Protein AF-A0A7K4CYF6-F1 (afdb_monomer)

Nearest PDB structures (foldseek):
  2p9i-assembly1_D  TM=1.970E-01  e=1.696E-02  Bos taurus
  4n72-assembly1_C  TM=2.570E-01  e=2.084E-01  Escherichia coli O157:H7
  3mae-assembly1_A  TM=1.607E-01  e=3.994E-02  Listeria monocytogenes serotype 4b str. F2365
  7b9k-assembly1_A  TM=1.763E-01  e=7.829E-02  Escherichia coli K-12
  7f28-assembly1_A  TM=3.477E-01  e=2.005E+00  Acinetobacter baumannii NCGM 237

Sequence (284 aa):
MAEDIDGTLLAGKALLARVDAYLRDNESLLRAVKVSLVEGRLARVLAMRCRAIEQTADFLADKVKVGVLAHQHDVVLVIGNVILLGGDVSHLKRHDARGREIDITALRQTIEVKNGIDISPRDVPRLVDEHFGELVASASSKHAWWLCYFARRPAPKGKIGEVCMYYLVIIEIPVARVVACGGEACRVAVGDEAMRLADEIEKKVVAEDEVDEGFLVPVKNVWIVDKLRAELAASKNELEAKDKALEAKDKALEAKDKALAAKDKALAASKKEIERLKQQLSKQ

Secondary structure (DSSP, 8-state):
----TT-PPP-HHHHHHHHHHHHHHTHHHHHT-EEEEEE-SS-EEEEEESHHHHHHHHHHHHHS-HHHHTT-HHHHHHHHHHHHHTT-TT---EE-TTS-EE--GGGGG---EEEEES--GGGHHHHHHHHHHHHHHTTTT-SEEEEEEEEEPPPPTT-TTTS--EEEEEEEEEHHHHHHTTGGGGHHHHHHHHHHHHHHHHHHHHHHHHHHHHS---THHHHHHHHHHHHHHHHHHHHHHHHHHHHHHHHHHHHHHHHHHHHHHHHHHHHHHHHHHHHHHTT-

Foldseek 3Di:
DDPPPPLAADDDPRVLVVLLVLCVVPLVQLVVWAWDWDDDLFKIKIKIDTPSQLVSVVVCVSRHPQVCVQVPQVSVLSVCCCNQVVPDPPDQFDAHPVRHTDGPVLSVQEPDEGEHEQDALVCQLVVLLVCLVVLLVCLVRGQKYKYWYKHADDDDPPDPPPGTGIIIMIMIGGSVSCVVVVRPVCSNVSSVVSSVRRVVVVVVSVVVRCVVVVPPPPPCVVVVVVVVVVVVVVVVVVVVVVVVVVVVVVVVVVVVVVVVVVVVVVVVVVVVVVVVVVVVVVVD

Structure (mmCIF, N/CA/C/O backbone):
data_AF-A0A7K4CYF6-F1
#
_entry.id   AF-A0A7K4CYF6-F1
#
loop_
_atom_site.group_PDB
_atom_site.id
_atom_site.type_symbol
_atom_site.label_atom_id
_atom_site.label_alt_id
_atom_site.label_comp_id
_atom_site.label_asym_id
_atom_site.label_entity_id
_atom_site.label_seq_id
_atom_site.pdbx_PDB_ins_code
_atom_site.Cartn_x
_atom_site.Cartn_y
_atom_site.Cartn_z
_atom_site.occupancy
_atom_site.B_iso_or_equiv
_atom_site.auth_seq_id
_atom_site.auth_comp_id
_atom_site.auth_asym_id
_atom_site.auth_atom_id
_atom_site.pdbx_PDB_model_num
ATOM 1 N N . MET A 1 1 ? 2.936 -27.637 4.856 1.00 37.91 1 MET A N 1
ATOM 2 C CA . MET A 1 1 ? 3.998 -26.789 5.436 1.00 37.91 1 MET A CA 1
ATOM 3 C C . MET A 1 1 ? 5.294 -27.574 5.384 1.00 37.91 1 MET A C 1
ATOM 5 O O . MET A 1 1 ? 5.428 -28.537 6.122 1.00 37.91 1 MET A O 1
ATOM 9 N N . ALA A 1 2 ? 6.185 -27.246 4.450 1.00 35.72 2 ALA A N 1
ATOM 10 C CA . ALA A 1 2 ? 7.539 -27.791 4.441 1.00 35.72 2 ALA A CA 1
ATOM 11 C C . ALA A 1 2 ? 8.377 -26.953 5.413 1.00 35.72 2 ALA A C 1
ATOM 13 O O . ALA A 1 2 ? 8.591 -25.768 5.141 1.00 35.72 2 ALA A O 1
ATOM 14 N N . GLU A 1 3 ? 8.759 -27.532 6.552 1.00 37.34 3 GLU A N 1
ATOM 15 C CA . GLU A 1 3 ? 9.713 -26.924 7.480 1.00 37.34 3 GLU A CA 1
ATOM 16 C C . GLU A 1 3 ? 11.072 -26.824 6.773 1.00 37.34 3 GLU A C 1
ATOM 18 O O . GLU A 1 3 ? 11.674 -27.834 6.414 1.00 37.34 3 GLU A O 1
ATOM 23 N N . ASP A 1 4 ? 11.529 -25.596 6.520 1.00 46.31 4 ASP A N 1
ATOM 24 C CA . ASP A 1 4 ? 12.924 -25.329 6.165 1.00 46.31 4 ASP A CA 1
ATOM 25 C C . ASP A 1 4 ? 13.752 -25.524 7.438 1.00 46.31 4 ASP A C 1
ATOM 27 O O . ASP A 1 4 ? 13.819 -24.637 8.289 1.00 46.31 4 ASP A O 1
ATOM 31 N N . ILE A 1 5 ? 14.328 -26.716 7.586 1.00 51.75 5 ILE A N 1
ATOM 32 C CA . ILE A 1 5 ? 15.033 -27.159 8.798 1.00 51.75 5 ILE A CA 1
ATOM 33 C C . ILE A 1 5 ? 16.358 -26.402 9.022 1.00 51.75 5 ILE A C 1
ATOM 35 O O . ILE A 1 5 ? 16.892 -26.433 10.124 1.00 51.75 5 ILE A O 1
ATOM 39 N N . ASP A 1 6 ? 16.874 -25.659 8.038 1.00 59.66 6 ASP A N 1
ATOM 40 C CA . ASP A 1 6 ? 18.308 -25.325 8.025 1.00 59.66 6 ASP A CA 1
ATOM 41 C C . ASP A 1 6 ? 18.678 -23.842 8.185 1.00 59.66 6 ASP A C 1
ATOM 43 O O . ASP A 1 6 ? 19.826 -23.469 7.951 1.00 59.66 6 ASP A O 1
ATOM 47 N N . GLY A 1 7 ? 17.734 -22.958 8.542 1.00 67.62 7 GLY A N 1
ATOM 48 C CA . GLY A 1 7 ? 18.033 -21.537 8.824 1.00 67.62 7 GLY A CA 1
ATOM 49 C C . GLY A 1 7 ? 18.787 -20.794 7.704 1.00 67.62 7 GLY A C 1
ATOM 50 O O . GLY A 1 7 ? 19.399 -19.751 7.937 1.00 67.62 7 GLY A O 1
ATOM 51 N N . THR A 1 8 ? 18.791 -21.350 6.491 1.00 74.25 8 THR A N 1
ATOM 52 C CA . THR A 1 8 ? 19.638 -20.895 5.394 1.00 74.25 8 THR A CA 1
ATOM 53 C C . THR A 1 8 ? 18.942 -19.757 4.663 1.00 74.25 8 THR A C 1
ATOM 55 O O . THR A 1 8 ? 17.788 -19.874 4.254 1.00 74.25 8 THR A O 1
ATOM 58 N N . LEU A 1 9 ? 19.656 -18.643 4.491 1.00 76.44 9 LEU A N 1
ATOM 59 C CA . LEU A 1 9 ? 19.169 -17.496 3.729 1.00 76.44 9 LEU A CA 1
ATOM 60 C C . LEU A 1 9 ? 18.994 -17.881 2.258 1.00 76.44 9 LEU A C 1
ATOM 62 O O . LEU A 1 9 ? 19.922 -18.390 1.626 1.00 76.44 9 LEU A O 1
ATOM 66 N N . LEU A 1 10 ? 17.813 -17.606 1.707 1.00 76.44 10 LEU A N 1
ATOM 67 C CA . LEU A 1 10 ? 17.498 -17.893 0.311 1.00 76.44 10 LEU A CA 1
ATOM 68 C C . LEU A 1 10 ? 17.909 -16.718 -0.586 1.00 76.44 10 LEU A C 1
ATOM 70 O O . LEU A 1 10 ? 17.752 -15.552 -0.225 1.00 76.44 10 LEU A O 1
ATOM 74 N N . ALA A 1 11 ? 18.404 -17.021 -1.788 1.00 76.00 11 ALA A N 1
ATOM 75 C CA . ALA A 1 11 ? 18.738 -16.025 -2.804 1.00 76.00 11 ALA A CA 1
ATOM 76 C C . ALA A 1 11 ? 18.488 -16.556 -4.225 1.00 76.00 11 ALA A C 1
ATOM 78 O O . ALA A 1 11 ? 18.464 -17.770 -4.461 1.00 76.00 11 ALA A O 1
ATOM 79 N N . GLY A 1 12 ? 18.318 -15.641 -5.184 1.00 77.69 12 GLY A N 1
ATOM 80 C CA . GLY A 1 12 ? 18.214 -15.964 -6.608 1.00 77.69 12 GLY A CA 1
ATOM 81 C C . GLY A 1 12 ? 17.072 -16.937 -6.918 1.00 77.69 12 GLY A C 1
ATOM 82 O O . GLY A 1 12 ? 15.970 -16.816 -6.387 1.00 77.69 12 GLY A O 1
ATOM 83 N N . LYS A 1 13 ? 17.332 -17.942 -7.765 1.00 74.38 13 LYS A N 1
ATOM 84 C CA . LYS A 1 13 ? 16.305 -18.897 -8.228 1.00 74.38 13 LYS A CA 1
ATOM 85 C C . LYS A 1 13 ? 15.626 -19.676 -7.097 1.00 74.38 13 LYS A C 1
ATOM 87 O O . LYS A 1 13 ? 14.439 -19.964 -7.206 1.00 74.38 13 LYS A O 1
ATOM 92 N N . ALA A 1 14 ? 16.354 -20.004 -6.028 1.00 78.44 14 ALA A N 1
ATOM 93 C CA . ALA A 1 14 ? 15.794 -20.734 -4.891 1.00 78.44 14 ALA A CA 1
ATOM 94 C C . ALA A 1 14 ? 14.768 -19.882 -4.129 1.00 78.44 14 ALA A C 1
ATOM 96 O O . ALA A 1 14 ? 13.687 -20.366 -3.802 1.00 78.44 14 ALA A O 1
ATOM 97 N N . LEU A 1 15 ? 15.074 -18.596 -3.923 1.00 79.62 15 LEU A N 1
ATOM 98 C CA . LEU A 1 15 ? 14.138 -17.643 -3.329 1.00 79.62 15 LEU A CA 1
ATOM 99 C C . LEU A 1 15 ? 12.894 -17.473 -4.206 1.00 79.62 15 LEU A C 1
ATOM 101 O O . LEU A 1 15 ? 11.782 -17.560 -3.699 1.00 79.62 15 LEU A O 1
ATOM 105 N N . LEU A 1 16 ? 13.070 -17.300 -5.519 1.00 77.69 16 LEU A N 1
ATOM 106 C CA . LEU A 1 16 ? 11.949 -17.141 -6.452 1.00 77.69 16 LEU A CA 1
ATOM 107 C C . LEU A 1 16 ? 11.029 -18.361 -6.473 1.00 77.69 16 LEU A C 1
ATOM 109 O O . LEU A 1 16 ? 9.815 -18.203 -6.388 1.00 77.69 16 LEU A O 1
ATOM 113 N N . ALA A 1 17 ? 11.594 -19.569 -6.530 1.00 78.19 17 ALA A N 1
ATOM 114 C CA . ALA A 1 17 ? 10.815 -20.802 -6.477 1.00 78.19 17 ALA A CA 1
ATOM 115 C C . ALA A 1 17 ? 10.045 -20.928 -5.156 1.00 78.19 17 ALA A C 1
ATOM 117 O O . ALA A 1 17 ? 8.896 -21.366 -5.147 1.00 78.19 17 ALA A O 1
ATOM 118 N N . ARG A 1 18 ? 10.655 -20.513 -4.039 1.00 82.75 18 ARG A N 1
ATOM 119 C CA . ARG A 1 18 ? 10.008 -20.555 -2.726 1.00 82.75 18 ARG A CA 1
ATOM 120 C C . ARG A 1 18 ? 8.887 -19.528 -2.603 1.00 82.75 18 ARG A C 1
ATOM 122 O O . ARG A 1 18 ? 7.839 -19.871 -2.068 1.00 82.75 18 ARG A O 1
ATOM 129 N N . VAL A 1 19 ? 9.088 -18.314 -3.116 1.00 81.44 19 VAL A N 1
ATOM 130 C CA . VAL A 1 19 ? 8.056 -17.269 -3.171 1.00 81.44 19 VAL A CA 1
ATOM 131 C C . VAL A 1 19 ? 6.899 -17.711 -4.066 1.00 81.44 19 VAL A C 1
ATOM 133 O O . VAL A 1 19 ? 5.756 -17.622 -3.639 1.00 81.44 19 VAL A O 1
ATOM 136 N N . ASP A 1 20 ? 7.166 -18.247 -5.261 1.00 80.31 20 ASP A N 1
ATOM 137 C CA . ASP A 1 20 ? 6.117 -18.761 -6.155 1.00 80.31 20 ASP A CA 1
ATOM 138 C C . ASP A 1 20 ? 5.323 -19.900 -5.499 1.00 80.31 20 ASP A C 1
ATOM 140 O O . ASP A 1 20 ? 4.095 -19.846 -5.453 1.00 80.31 20 ASP A O 1
ATOM 144 N N . ALA A 1 21 ? 6.010 -20.883 -4.907 1.00 83.56 21 ALA A N 1
ATOM 145 C CA . ALA A 1 21 ? 5.361 -21.968 -4.173 1.00 83.56 21 ALA A CA 1
ATOM 146 C C . ALA A 1 21 ? 4.514 -21.438 -3.007 1.00 83.56 21 ALA A C 1
ATOM 148 O O . ALA A 1 21 ? 3.358 -21.823 -2.860 1.00 83.56 21 ALA A O 1
ATOM 149 N N . TYR A 1 22 ? 5.058 -20.505 -2.222 1.00 84.06 22 TYR A N 1
ATOM 150 C CA . TYR A 1 22 ? 4.341 -19.879 -1.117 1.00 84.06 22 TYR A CA 1
ATOM 151 C C . TYR A 1 22 ? 3.074 -19.156 -1.595 1.00 84.06 22 TYR A C 1
ATOM 153 O O . TYR A 1 22 ? 2.008 -19.328 -1.007 1.00 84.06 22 TYR A O 1
ATOM 161 N N . LEU A 1 23 ? 3.160 -18.382 -2.677 1.00 82.25 23 LEU A N 1
ATOM 162 C CA . LEU A 1 23 ? 2.014 -17.669 -3.237 1.00 82.25 23 LEU A CA 1
ATOM 163 C C . LEU A 1 23 ? 0.947 -18.647 -3.758 1.00 82.25 23 LEU A C 1
ATOM 165 O O . LEU A 1 23 ? -0.236 -18.451 -3.486 1.00 82.25 23 LEU A O 1
ATOM 169 N N . ARG A 1 24 ? 1.348 -19.733 -4.435 1.00 81.88 24 ARG A N 1
ATOM 170 C CA . ARG A 1 24 ? 0.434 -20.792 -4.905 1.00 81.88 24 ARG A CA 1
ATOM 171 C C . ARG A 1 24 ? -0.262 -21.520 -3.758 1.00 81.88 24 ARG A C 1
ATOM 173 O O . ARG A 1 24 ? -1.473 -21.711 -3.812 1.00 81.88 24 ARG A O 1
ATOM 180 N N . ASP A 1 25 ? 0.474 -21.859 -2.703 1.00 85.25 25 ASP A N 1
ATOM 181 C CA . ASP A 1 25 ? -0.074 -22.510 -1.505 1.00 85.25 25 ASP A CA 1
ATOM 182 C C . ASP A 1 25 ? -1.078 -21.608 -0.759 1.00 85.25 25 ASP A C 1
ATOM 184 O O . ASP A 1 25 ? -1.896 -22.091 0.024 1.00 85.25 25 ASP A O 1
ATOM 188 N N . ASN A 1 26 ? -1.043 -20.297 -1.018 1.00 83.62 26 ASN A N 1
ATOM 189 C CA . ASN A 1 26 ? -1.888 -19.284 -0.391 1.00 83.62 26 ASN A CA 1
ATOM 190 C C . ASN A 1 26 ? -2.860 -18.612 -1.381 1.00 83.62 26 ASN A C 1
ATOM 192 O O . ASN A 1 26 ? -3.257 -17.462 -1.182 1.00 83.62 26 ASN A O 1
ATOM 196 N N . GLU A 1 27 ? -3.298 -19.324 -2.426 1.00 81.81 27 GLU A N 1
ATOM 197 C CA . GLU A 1 27 ? -4.184 -18.786 -3.473 1.00 81.81 27 GLU A CA 1
ATOM 198 C C . GLU A 1 27 ? -5.455 -18.111 -2.916 1.00 81.81 27 GLU A C 1
ATOM 200 O O . GLU A 1 27 ? -5.887 -17.063 -3.402 1.00 81.81 27 GLU A O 1
ATOM 205 N N . SER A 1 28 ? -6.041 -18.665 -1.851 1.00 80.94 28 SER A N 1
ATOM 206 C CA . SER A 1 28 ? -7.220 -18.090 -1.192 1.00 80.94 28 SER A CA 1
ATOM 207 C C . SER A 1 28 ? -6.954 -16.697 -0.607 1.00 80.94 28 SER A C 1
ATOM 209 O O . SER A 1 28 ? -7.817 -15.822 -0.702 1.00 80.94 28 SER A O 1
ATOM 211 N N . LEU A 1 29 ? -5.753 -16.458 -0.069 1.00 78.62 29 LEU A N 1
ATOM 212 C CA . LEU A 1 29 ? -5.336 -15.147 0.426 1.00 78.62 29 LEU A CA 1
ATOM 213 C C . LEU A 1 29 ? -5.084 -14.174 -0.733 1.00 78.62 29 LEU A C 1
ATOM 215 O O . LEU A 1 29 ? -5.412 -12.994 -0.620 1.00 78.62 29 LEU A O 1
ATOM 219 N N . LEU A 1 30 ? -4.572 -14.661 -1.868 1.00 79.62 30 LEU A N 1
ATOM 220 C CA . LEU A 1 30 ? -4.358 -13.843 -3.069 1.00 79.62 30 LEU A CA 1
ATOM 221 C C . LEU A 1 30 ? -5.670 -13.364 -3.701 1.00 79.62 30 LEU A C 1
ATOM 223 O O . LEU A 1 30 ? -5.755 -12.246 -4.215 1.00 79.62 30 LEU A O 1
ATOM 227 N N . ARG A 1 31 ? -6.730 -14.176 -3.634 1.00 79.06 31 ARG A N 1
ATOM 228 C CA . ARG A 1 31 ? -8.073 -13.757 -4.072 1.00 79.06 31 ARG A CA 1
ATOM 229 C C . ARG A 1 31 ? -8.625 -12.607 -3.227 1.00 79.06 31 ARG A C 1
ATOM 231 O O . ARG A 1 31 ? -9.393 -11.803 -3.747 1.00 79.06 31 ARG A O 1
ATOM 238 N N . ALA A 1 32 ? -8.193 -12.495 -1.971 1.00 82.00 32 ALA A N 1
ATOM 239 C CA . ALA A 1 32 ? -8.565 -11.413 -1.064 1.00 82.00 32 ALA A CA 1
ATOM 240 C C . ALA A 1 32 ? -7.706 -10.142 -1.221 1.00 82.00 32 ALA A C 1
ATOM 242 O O . ALA A 1 32 ? -7.928 -9.175 -0.488 1.00 82.00 32 ALA A O 1
ATOM 243 N N . VAL A 1 33 ? -6.739 -10.110 -2.152 1.00 84.69 33 VAL A N 1
ATOM 244 C CA . VAL A 1 33 ? -5.948 -8.900 -2.420 1.00 84.69 33 VAL A CA 1
ATOM 245 C C . VAL A 1 33 ? -6.858 -7.787 -2.924 1.00 84.69 33 VAL A C 1
ATOM 247 O O . VAL A 1 33 ? -7.480 -7.899 -3.984 1.00 84.69 33 VAL A O 1
ATOM 250 N N . LYS A 1 34 ? -6.872 -6.679 -2.183 1.00 86.38 34 LYS A N 1
ATOM 251 C CA . LYS A 1 34 ? -7.463 -5.416 -2.613 1.00 86.38 34 LYS A CA 1
ATOM 252 C C . LYS A 1 34 ? -6.399 -4.598 -3.330 1.00 86.38 34 LYS A C 1
ATOM 254 O O . LYS A 1 34 ? -5.264 -4.495 -2.860 1.00 86.38 34 LYS A O 1
ATOM 259 N N . VAL A 1 35 ? -6.781 -4.016 -4.461 1.00 87.31 35 VAL A N 1
ATOM 260 C CA . VAL A 1 35 ? -5.914 -3.154 -5.264 1.00 87.31 35 VAL A CA 1
ATOM 261 C C . VAL A 1 35 ? -6.561 -1.786 -5.365 1.00 87.31 35 VAL A C 1
ATOM 263 O O . VAL A 1 35 ? -7.698 -1.658 -5.825 1.00 87.31 35 VAL A O 1
ATOM 266 N N . SER A 1 36 ? -5.815 -0.767 -4.960 1.00 89.12 36 SER A N 1
ATOM 267 C CA . SER A 1 36 ? -6.217 0.628 -5.094 1.00 89.12 36 SER A CA 1
ATOM 268 C C . SER A 1 36 ? -5.290 1.323 -6.073 1.00 89.12 36 SER A C 1
ATOM 270 O O . SER A 1 36 ? -4.090 1.071 -6.092 1.00 89.12 36 SER A O 1
ATOM 272 N N . LEU A 1 37 ? -5.866 2.197 -6.892 1.00 91.31 37 LEU A N 1
ATOM 273 C CA . LEU A 1 37 ? -5.164 2.944 -7.930 1.00 91.31 37 LEU A CA 1
ATOM 274 C C . LEU A 1 37 ? -5.440 4.440 -7.766 1.00 91.31 37 LEU A C 1
ATOM 276 O O . LEU A 1 37 ? -6.595 4.841 -7.550 1.00 91.31 37 LEU A O 1
ATOM 280 N N . VAL A 1 38 ? -4.387 5.240 -7.900 1.00 92.12 38 VAL A N 1
ATOM 281 C CA . VAL A 1 38 ? -4.432 6.693 -8.084 1.00 92.12 38 VAL A CA 1
ATOM 282 C C . VAL A 1 38 ? -3.590 7.024 -9.314 1.00 92.12 38 VAL A C 1
ATOM 284 O O . VAL A 1 38 ? -2.488 6.505 -9.486 1.00 92.12 38 VAL A O 1
ATOM 287 N N . GLU A 1 39 ? -4.117 7.871 -10.192 1.00 93.81 39 GLU A N 1
ATOM 288 C CA . GLU A 1 39 ? -3.446 8.259 -11.431 1.00 93.81 39 GLU A CA 1
ATOM 289 C C . GLU A 1 39 ? -3.158 9.754 -11.424 1.00 93.81 39 GLU A C 1
ATOM 291 O O . GLU A 1 39 ? -4.020 10.567 -11.090 1.00 93.81 39 GLU A O 1
ATOM 296 N N . GLY A 1 40 ? -1.936 10.103 -11.803 1.00 94.25 40 GLY A N 1
ATOM 297 C CA . GLY A 1 40 ? -1.519 11.469 -12.049 1.00 94.25 40 GLY A CA 1
ATOM 298 C C . GLY A 1 40 ? -1.184 11.712 -13.514 1.00 94.25 40 GLY A C 1
ATOM 299 O O . GLY A 1 40 ? -1.367 10.865 -14.399 1.00 94.25 40 GLY A O 1
ATOM 300 N N . ARG A 1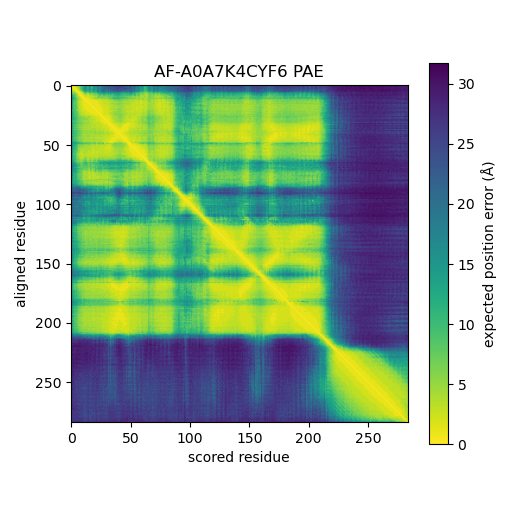 41 ? -0.659 12.906 -13.765 1.00 95.38 41 ARG A N 1
ATOM 301 C CA . ARG A 1 41 ? -0.169 13.352 -15.060 1.00 95.38 41 ARG A CA 1
ATOM 302 C C . ARG A 1 41 ? 1.084 12.589 -15.468 1.00 95.38 41 ARG A C 1
ATOM 304 O O . ARG A 1 41 ? 1.111 12.103 -16.593 1.00 95.38 41 ARG A O 1
ATOM 311 N N . LEU A 1 42 ? 2.092 12.463 -14.609 1.00 94.75 42 LEU A N 1
ATOM 312 C CA . LEU A 1 42 ? 3.392 11.863 -14.945 1.00 94.75 42 LEU A CA 1
ATOM 313 C C . LEU A 1 42 ? 3.567 10.434 -14.427 1.00 94.75 42 LEU A C 1
ATOM 315 O O . LEU A 1 42 ? 4.381 9.701 -14.980 1.00 94.75 42 LEU A O 1
ATOM 319 N N . ALA A 1 43 ? 2.795 10.025 -13.422 1.00 94.44 43 ALA A N 1
ATOM 320 C CA . ALA A 1 43 ? 2.915 8.712 -12.798 1.00 94.44 43 ALA A CA 1
ATOM 321 C C . ALA A 1 43 ? 1.546 8.107 -12.451 1.00 94.44 43 ALA A C 1
ATOM 323 O O . ALA A 1 43 ? 0.526 8.800 -12.405 1.00 94.44 43 ALA A O 1
ATOM 324 N N . ARG A 1 44 ? 1.530 6.798 -12.206 1.00 93.31 44 ARG A N 1
ATOM 325 C CA . ARG A 1 44 ? 0.396 6.032 -11.676 1.00 93.31 44 ARG A CA 1
ATOM 326 C C . ARG A 1 44 ? 0.874 5.286 -10.440 1.00 93.31 44 ARG A C 1
ATOM 328 O O . ARG A 1 44 ? 1.988 4.778 -10.434 1.00 93.31 44 ARG A O 1
ATOM 335 N N . VAL A 1 45 ? 0.053 5.219 -9.399 1.00 92.19 45 VAL A N 1
ATOM 336 C CA . VAL A 1 45 ? 0.407 4.524 -8.159 1.00 92.19 45 VAL A CA 1
ATOM 337 C C . VAL A 1 45 ? -0.651 3.488 -7.825 1.00 92.19 45 VAL A C 1
ATOM 339 O O . VAL A 1 45 ? -1.833 3.809 -7.683 1.00 92.19 45 VAL A O 1
ATOM 342 N N . LEU A 1 46 ? -0.207 2.243 -7.689 1.00 91.06 46 LEU A N 1
ATOM 343 C CA . LEU A 1 46 ? -0.996 1.122 -7.208 1.00 91.06 46 LEU A CA 1
ATOM 344 C C . LEU A 1 46 ? -0.583 0.797 -5.775 1.00 91.06 46 LEU A C 1
ATOM 346 O O . LEU A 1 46 ? 0.600 0.791 -5.452 1.00 91.06 46 LEU A O 1
ATOM 350 N N . ALA A 1 47 ? -1.551 0.470 -4.929 1.00 90.25 47 ALA A N 1
ATOM 351 C CA . ALA A 1 47 ? -1.299 -0.152 -3.638 1.00 90.25 47 ALA A CA 1
ATOM 352 C C . ALA A 1 47 ? -2.055 -1.473 -3.561 1.00 90.25 47 ALA A C 1
ATOM 354 O O . ALA A 1 47 ? -3.272 -1.522 -3.756 1.00 90.25 47 ALA A O 1
ATOM 355 N N . MET A 1 48 ? -1.319 -2.541 -3.270 1.00 88.62 48 MET A N 1
ATOM 356 C CA . MET A 1 48 ? -1.860 -3.874 -3.049 1.00 88.62 48 MET A CA 1
ATOM 357 C C . MET A 1 48 ? -1.827 -4.197 -1.565 1.00 88.62 48 MET A C 1
ATOM 359 O O . MET A 1 48 ? -0.799 -4.020 -0.904 1.00 88.62 48 MET A O 1
ATOM 363 N N . ARG A 1 49 ? -2.948 -4.703 -1.052 1.00 85.94 49 ARG A N 1
ATOM 364 C CA . ARG A 1 49 ? -3.081 -5.034 0.364 1.00 85.94 49 ARG A CA 1
ATOM 365 C C . ARG A 1 49 ? -3.917 -6.276 0.596 1.00 85.94 49 ARG A C 1
ATOM 367 O O . ARG A 1 49 ? -4.973 -6.449 -0.009 1.00 85.94 49 ARG A O 1
ATOM 374 N N . CYS A 1 50 ? -3.423 -7.129 1.480 1.00 81.38 50 CYS A N 1
ATOM 375 C CA . CYS A 1 50 ? -4.146 -8.201 2.154 1.00 81.38 50 CYS A CA 1
ATOM 376 C C . CYS A 1 50 ? -3.181 -8.940 3.082 1.00 81.38 50 CYS A C 1
ATOM 378 O O . CYS A 1 50 ? -1.962 -8.786 2.995 1.00 81.38 50 CYS A O 1
ATOM 380 N N . ARG A 1 51 ? -3.733 -9.868 3.861 1.00 81.00 51 ARG A N 1
ATOM 381 C CA . ARG A 1 51 ? -2.957 -10.800 4.674 1.00 81.00 51 ARG A CA 1
ATOM 382 C C . ARG A 1 51 ? -1.870 -11.553 3.889 1.00 81.00 51 ARG A C 1
ATOM 384 O O . ARG A 1 51 ? -0.831 -11.838 4.466 1.00 81.00 51 ARG A O 1
ATOM 391 N N . ALA A 1 52 ? -2.059 -11.834 2.593 1.00 81.44 52 ALA A N 1
ATOM 392 C CA . ALA A 1 52 ? -1.012 -12.453 1.768 1.00 81.44 52 ALA A CA 1
ATOM 393 C C . ALA A 1 52 ? 0.214 -11.543 1.605 1.00 81.44 52 ALA A C 1
ATOM 395 O O . ALA A 1 52 ? 1.336 -12.030 1.649 1.00 81.44 52 ALA A O 1
ATOM 396 N N . ILE A 1 53 ? 0.017 -10.230 1.429 1.00 82.94 53 ILE A N 1
ATOM 397 C CA . ILE A 1 53 ? 1.115 -9.258 1.306 1.00 82.94 53 ILE A CA 1
ATOM 398 C C . ILE A 1 53 ? 1.881 -9.156 2.623 1.00 82.94 53 ILE A C 1
ATOM 400 O O . ILE A 1 53 ? 3.105 -9.189 2.605 1.00 82.94 53 ILE A O 1
ATOM 404 N N . GLU A 1 54 ? 1.170 -9.082 3.749 1.00 81.06 54 GLU A N 1
ATOM 405 C CA . GLU A 1 54 ? 1.773 -9.057 5.085 1.00 81.06 54 GLU A CA 1
ATOM 406 C C . GLU A 1 54 ? 2.582 -10.324 5.361 1.00 81.06 54 GLU A C 1
ATOM 408 O O . GLU A 1 54 ? 3.770 -10.238 5.646 1.00 81.06 54 GLU A O 1
ATOM 413 N N . GLN A 1 55 ? 1.995 -11.501 5.146 1.00 83.25 55 GLN A N 1
ATOM 414 C CA . GLN A 1 55 ? 2.719 -12.754 5.342 1.00 83.25 55 GLN A CA 1
ATOM 415 C C . GLN A 1 55 ? 3.868 -12.941 4.344 1.00 83.25 55 GLN A C 1
ATOM 417 O O . GLN A 1 55 ? 4.873 -13.554 4.686 1.00 83.25 55 GLN A O 1
ATOM 422 N N . THR A 1 56 ? 3.751 -12.406 3.123 1.00 81.88 56 THR A N 1
ATOM 423 C CA . THR A 1 56 ? 4.868 -12.387 2.169 1.00 81.88 56 THR A CA 1
ATOM 424 C C . THR A 1 56 ? 5.981 -11.475 2.675 1.00 81.88 56 THR A C 1
ATOM 426 O O . THR A 1 56 ? 7.143 -11.858 2.608 1.00 81.88 56 THR A O 1
ATOM 429 N N . ALA A 1 57 ? 5.658 -10.295 3.209 1.00 78.75 57 ALA A N 1
ATOM 430 C CA . ALA A 1 57 ? 6.645 -9.393 3.797 1.00 78.75 57 ALA A CA 1
ATOM 431 C C . ALA A 1 57 ? 7.345 -10.040 5.005 1.00 78.75 57 ALA A C 1
ATOM 433 O O . ALA A 1 57 ? 8.574 -10.023 5.062 1.00 78.75 57 ALA A O 1
ATOM 434 N N . ASP A 1 58 ? 6.591 -10.686 5.899 1.00 80.19 58 ASP A N 1
ATOM 435 C CA . ASP A 1 58 ? 7.129 -11.433 7.044 1.00 80.19 58 ASP A CA 1
ATOM 436 C C . ASP A 1 58 ? 8.016 -12.601 6.591 1.00 80.19 58 ASP A C 1
ATOM 438 O O . ASP A 1 58 ? 9.129 -12.777 7.087 1.00 80.19 58 ASP A O 1
ATOM 442 N N . PHE A 1 59 ? 7.558 -13.375 5.601 1.00 81.69 59 PHE A N 1
ATOM 443 C CA . PHE A 1 59 ? 8.328 -14.462 4.998 1.00 81.69 59 PHE A CA 1
ATOM 444 C C . PHE A 1 59 ? 9.650 -13.954 4.411 1.00 81.69 59 PHE A C 1
ATOM 446 O O . PHE A 1 59 ? 10.702 -14.556 4.623 1.00 81.69 59 PHE A O 1
ATOM 453 N N . LEU A 1 60 ? 9.617 -12.835 3.686 1.00 77.38 60 LEU A N 1
ATOM 454 C CA . LEU A 1 60 ? 10.814 -12.236 3.107 1.00 77.38 60 LEU A CA 1
ATOM 455 C C . LEU A 1 60 ? 11.756 -11.698 4.188 1.00 77.38 60 LEU A C 1
ATOM 457 O O . LEU A 1 60 ? 12.964 -11.878 4.058 1.00 77.38 60 LEU A O 1
ATOM 461 N N . ALA A 1 61 ? 11.229 -11.094 5.254 1.00 74.88 61 ALA A N 1
ATOM 462 C CA . ALA A 1 61 ? 12.024 -10.612 6.380 1.00 74.88 61 ALA A CA 1
ATOM 463 C C . ALA A 1 61 ? 12.705 -11.755 7.158 1.00 74.88 61 ALA A C 1
ATOM 465 O O . ALA A 1 61 ? 13.830 -11.583 7.625 1.00 74.88 61 ALA A O 1
ATOM 466 N N . ASP A 1 62 ? 12.053 -12.918 7.263 1.00 78.00 62 ASP A N 1
ATOM 467 C CA . ASP A 1 62 ? 12.604 -14.117 7.908 1.00 78.00 62 ASP A CA 1
ATOM 468 C C . ASP A 1 62 ? 13.643 -14.836 7.028 1.00 78.00 62 ASP A C 1
ATOM 470 O O . ASP A 1 62 ? 14.681 -15.290 7.512 1.00 78.00 62 ASP A O 1
ATOM 474 N N . LYS A 1 63 ? 13.390 -14.945 5.715 1.00 75.44 63 LYS A N 1
ATOM 475 C CA . LYS A 1 63 ? 14.204 -15.767 4.797 1.00 75.44 63 LYS A CA 1
ATOM 476 C C . LYS A 1 63 ? 15.279 -15.010 4.027 1.00 75.44 63 LYS A C 1
ATOM 478 O O . LYS A 1 63 ? 16.155 -15.646 3.433 1.00 75.44 63 LYS A O 1
ATOM 483 N N . VAL A 1 64 ? 15.237 -13.679 4.017 1.00 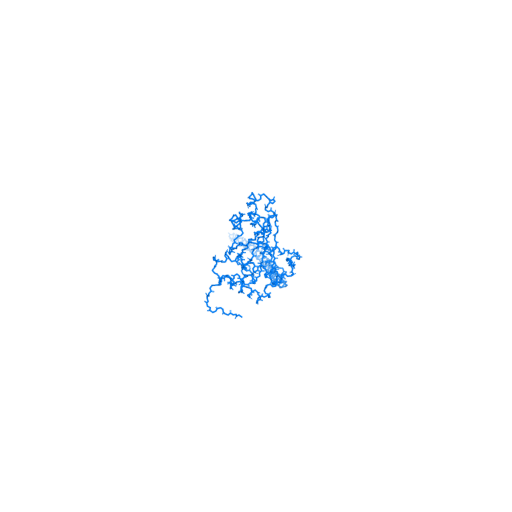72.56 64 VAL A N 1
ATOM 484 C CA . VAL A 1 64 ? 16.157 -12.834 3.250 1.00 72.56 64 VAL A CA 1
ATOM 485 C C . VAL A 1 64 ? 16.705 -11.731 4.148 1.00 72.56 64 VAL A C 1
ATOM 487 O O . VAL A 1 64 ? 15.971 -11.057 4.864 1.00 72.56 64 VAL A O 1
ATOM 490 N N . LYS A 1 65 ? 18.018 -11.478 4.086 1.00 67.81 65 LYS A N 1
ATOM 491 C CA . LYS A 1 65 ? 18.584 -10.278 4.718 1.00 67.81 65 LYS A CA 1
ATOM 492 C C . LYS A 1 65 ? 17.917 -9.046 4.102 1.00 67.81 65 LYS A C 1
ATOM 494 O O . LYS A 1 65 ? 17.986 -8.869 2.890 1.00 67.81 65 LYS A O 1
ATOM 499 N N . VAL A 1 66 ? 17.351 -8.169 4.930 1.00 55.12 66 VAL A N 1
ATOM 500 C CA . VAL A 1 66 ? 16.637 -6.944 4.508 1.00 55.12 66 VAL A CA 1
ATOM 501 C C . VAL A 1 66 ? 17.435 -6.107 3.496 1.00 55.12 66 VAL A C 1
ATOM 503 O O . VAL A 1 66 ? 16.877 -5.644 2.508 1.00 55.12 66 VAL A O 1
ATOM 506 N N . GLY A 1 67 ? 18.757 -5.992 3.664 1.00 54.62 67 GLY A N 1
ATOM 507 C CA . GLY A 1 67 ? 19.617 -5.280 2.707 1.00 54.62 67 GLY A CA 1
ATOM 508 C C . GLY A 1 67 ? 19.759 -5.952 1.331 1.00 54.62 67 GLY A C 1
ATOM 509 O O . GLY A 1 67 ? 20.107 -5.291 0.364 1.00 54.62 67 GLY A O 1
ATOM 510 N N . VAL A 1 68 ? 19.475 -7.252 1.219 1.00 64.00 68 VAL A N 1
ATOM 511 C CA . VAL A 1 68 ? 19.515 -8.008 -0.045 1.00 64.00 68 VAL A CA 1
ATOM 512 C C . VAL A 1 68 ? 18.196 -7.878 -0.802 1.00 64.00 68 VAL A C 1
ATOM 514 O O . VAL A 1 68 ? 18.210 -7.899 -2.030 1.00 64.00 68 VAL A O 1
ATOM 517 N N . LEU A 1 69 ? 17.068 -7.686 -0.104 1.00 59.69 69 LEU A N 1
ATOM 518 C CA . LEU A 1 69 ? 15.756 -7.485 -0.732 1.00 59.69 69 LEU A CA 1
ATOM 519 C C . LEU A 1 69 ? 15.758 -6.304 -1.706 1.00 59.69 69 LEU A C 1
ATOM 521 O O . LEU A 1 69 ? 15.185 -6.453 -2.781 1.00 59.69 69 LEU A O 1
ATOM 525 N N . ALA A 1 70 ? 16.497 -5.231 -1.388 1.00 57.16 70 ALA A N 1
ATOM 526 C CA . ALA A 1 70 ? 16.739 -4.058 -2.241 1.00 57.16 70 ALA A CA 1
ATOM 527 C C . ALA A 1 70 ? 17.349 -4.379 -3.630 1.00 57.16 70 ALA A C 1
ATOM 529 O O . ALA A 1 70 ? 17.404 -3.529 -4.514 1.00 57.16 70 ALA A O 1
ATOM 530 N N . HIS A 1 71 ? 17.845 -5.605 -3.820 1.00 63.56 71 HIS A N 1
ATOM 531 C CA . HIS A 1 71 ? 18.443 -6.087 -5.066 1.00 63.56 71 HIS A CA 1
ATOM 532 C C . HIS A 1 71 ? 17.693 -7.287 -5.666 1.00 63.56 71 HIS A C 1
ATOM 534 O O . HIS A 1 71 ? 18.082 -7.801 -6.712 1.00 63.56 71 HIS A O 1
ATOM 540 N N . GLN A 1 72 ? 16.622 -7.764 -5.024 1.00 67.75 72 GLN A N 1
ATOM 541 C CA . GLN A 1 72 ? 15.819 -8.903 -5.488 1.00 67.75 72 GLN A CA 1
ATOM 542 C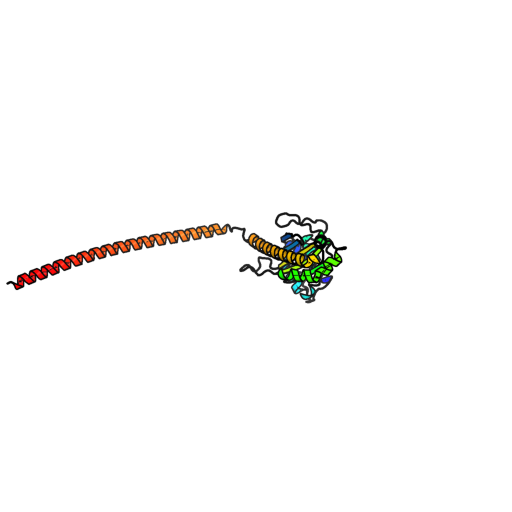 C . GLN A 1 72 ? 14.593 -8.415 -6.274 1.00 67.75 72 GLN A C 1
ATOM 544 O O . GLN A 1 72 ? 13.448 -8.690 -5.912 1.00 67.75 72 GLN A O 1
ATOM 549 N N . HIS A 1 73 ? 14.834 -7.679 -7.361 1.00 71.44 73 HIS A N 1
ATOM 550 C CA . HIS A 1 73 ? 13.788 -7.129 -8.235 1.00 71.44 73 HIS A CA 1
ATOM 551 C C . HIS A 1 73 ? 12.826 -8.218 -8.741 1.00 71.44 73 HIS A C 1
ATOM 553 O O . HIS A 1 73 ? 11.610 -8.021 -8.778 1.00 71.44 73 HIS A O 1
ATOM 559 N N . ASP A 1 74 ? 13.368 -9.403 -9.030 1.00 70.00 74 ASP A N 1
ATOM 560 C CA . ASP A 1 74 ? 12.624 -10.570 -9.504 1.00 70.00 74 ASP A CA 1
ATOM 561 C C . ASP A 1 74 ? 11.559 -11.047 -8.507 1.00 70.00 74 ASP A C 1
ATOM 563 O O . ASP A 1 74 ? 10.506 -11.526 -8.914 1.00 70.00 74 ASP A O 1
ATOM 567 N N . VAL A 1 75 ? 11.786 -10.888 -7.199 1.00 71.88 75 VAL A N 1
ATOM 568 C CA . VAL A 1 75 ? 10.815 -11.295 -6.170 1.00 71.88 75 VAL A CA 1
ATOM 569 C C . VAL A 1 75 ? 9.580 -10.409 -6.228 1.00 71.88 75 VAL A C 1
ATOM 571 O O . VAL A 1 75 ? 8.456 -10.905 -6.209 1.00 71.88 75 VAL A O 1
ATOM 574 N N . VAL A 1 76 ? 9.779 -9.097 -6.345 1.00 72.62 76 VAL A N 1
ATOM 575 C CA . VAL A 1 76 ? 8.673 -8.141 -6.450 1.00 72.62 76 VAL A CA 1
ATOM 576 C C . VAL A 1 76 ? 7.938 -8.312 -7.775 1.00 72.62 76 VAL A C 1
ATOM 578 O O . VAL A 1 76 ? 6.712 -8.240 -7.797 1.00 72.62 76 VAL A O 1
ATOM 581 N N . LEU A 1 77 ? 8.661 -8.621 -8.856 1.00 71.62 77 LEU A N 1
ATOM 582 C CA . LEU A 1 77 ? 8.053 -8.991 -10.133 1.00 71.62 77 LEU A CA 1
ATOM 583 C C . LEU A 1 77 ? 7.208 -10.259 -10.013 1.00 71.62 77 LEU A C 1
ATOM 585 O O . LEU A 1 77 ? 6.094 -10.275 -10.521 1.00 71.62 77 LEU A O 1
ATOM 589 N N . VAL A 1 78 ? 7.688 -11.304 -9.332 1.00 73.62 78 VAL A N 1
ATOM 590 C CA . VAL A 1 78 ? 6.905 -12.527 -9.091 1.00 73.62 78 VAL A CA 1
ATOM 591 C C . VAL A 1 78 ? 5.659 -12.211 -8.269 1.00 73.62 78 VAL A C 1
ATOM 593 O O . VAL A 1 78 ? 4.567 -12.591 -8.676 1.00 73.62 78 VAL A O 1
ATOM 596 N N . ILE A 1 79 ? 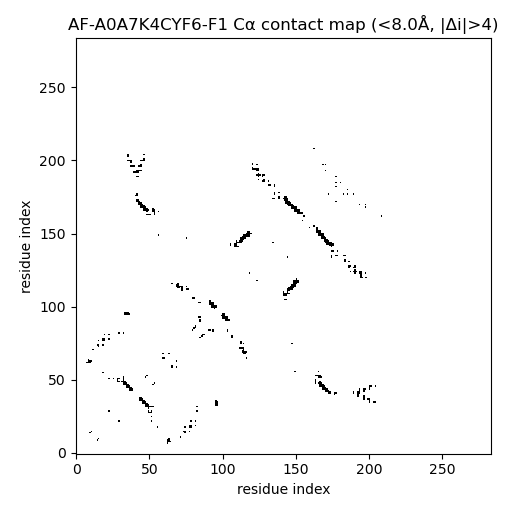5.781 -11.461 -7.173 1.00 75.56 79 ILE A N 1
ATOM 597 C CA . ILE A 1 79 ? 4.636 -11.076 -6.332 1.00 75.56 79 ILE A CA 1
ATOM 598 C C . ILE A 1 79 ? 3.623 -10.263 -7.142 1.00 75.56 79 ILE A C 1
ATOM 600 O O . ILE A 1 79 ? 2.444 -10.609 -7.176 1.00 75.56 79 ILE A O 1
ATOM 604 N N . GLY A 1 80 ? 4.081 -9.216 -7.833 1.00 72.38 80 GLY A N 1
ATOM 605 C CA . GLY A 1 80 ? 3.243 -8.378 -8.685 1.00 72.38 80 GLY A CA 1
ATOM 606 C C . GLY A 1 80 ? 2.565 -9.192 -9.783 1.00 72.38 80 GLY A C 1
ATOM 607 O O . GLY A 1 80 ? 1.357 -9.076 -9.965 1.00 72.38 80 GLY A O 1
ATOM 608 N N . ASN A 1 81 ? 3.300 -10.080 -10.454 1.00 71.00 81 ASN A N 1
ATOM 609 C CA . ASN A 1 81 ? 2.754 -10.930 -11.505 1.00 71.00 81 ASN A CA 1
ATOM 610 C C . ASN A 1 81 ? 1.728 -11.931 -10.967 1.00 71.00 81 ASN A C 1
ATOM 612 O O . ASN A 1 81 ? 0.650 -12.064 -11.533 1.00 71.00 81 ASN A O 1
ATOM 616 N N . VAL A 1 82 ? 2.015 -12.626 -9.870 1.00 73.44 82 VAL A N 1
ATOM 617 C CA . VAL A 1 82 ? 1.084 -13.618 -9.318 1.00 73.44 82 VAL A CA 1
ATOM 618 C C . VAL A 1 82 ? -0.182 -12.939 -8.788 1.00 73.44 82 VAL A C 1
ATOM 620 O O . VAL A 1 82 ? -1.286 -13.415 -9.042 1.00 73.44 82 VAL A O 1
ATOM 623 N N . ILE A 1 83 ? -0.051 -11.795 -8.115 1.00 70.50 83 ILE A N 1
ATOM 624 C CA . ILE A 1 83 ? -1.187 -11.070 -7.535 1.00 70.50 83 ILE A CA 1
ATOM 625 C C . ILE A 1 83 ? -2.041 -10.395 -8.603 1.00 70.50 83 ILE A C 1
ATOM 627 O O . ILE A 1 83 ? -3.271 -10.521 -8.598 1.00 70.50 83 ILE A O 1
ATOM 631 N N . LEU A 1 84 ? -1.401 -9.662 -9.512 1.00 64.81 84 LEU A N 1
ATOM 632 C CA . LEU A 1 84 ? -2.107 -8.856 -10.499 1.00 64.81 84 LEU A CA 1
ATOM 633 C C . LEU A 1 84 ? -2.564 -9.725 -11.670 1.00 64.81 84 LEU A C 1
ATOM 635 O O . LEU A 1 84 ? -3.713 -9.605 -12.087 1.00 64.81 84 LEU A O 1
ATOM 639 N N . LEU A 1 85 ? -1.728 -10.653 -12.143 1.00 64.88 85 LEU A N 1
ATOM 640 C CA . LEU A 1 85 ? -2.043 -11.535 -13.274 1.00 64.88 85 LEU A CA 1
ATOM 641 C C . LEU A 1 85 ? -2.704 -12.860 -12.843 1.00 64.88 85 LEU A C 1
ATOM 643 O O . LEU A 1 85 ? -2.956 -13.709 -13.688 1.00 64.88 85 LEU A O 1
ATOM 647 N N . GLY A 1 86 ? -2.960 -13.086 -11.548 1.00 62.06 86 GLY A N 1
ATOM 648 C CA . GLY A 1 86 ? -3.634 -14.302 -11.065 1.00 62.06 86 GLY A CA 1
ATOM 649 C C . GLY A 1 86 ? -2.888 -15.607 -11.369 1.00 62.06 86 GLY A C 1
ATOM 650 O O . GLY A 1 86 ? -3.511 -16.662 -11.437 1.00 62.06 86 GLY A O 1
ATOM 651 N N . GLY A 1 87 ? -1.575 -15.537 -11.609 1.00 56.41 87 GLY A N 1
ATOM 652 C CA . GLY A 1 87 ? -0.755 -16.683 -12.010 1.00 56.41 87 GLY A CA 1
ATOM 653 C C . GLY A 1 87 ? -0.970 -17.166 -13.452 1.00 56.41 87 GLY A C 1
ATOM 654 O O . GLY A 1 87 ? -0.250 -18.067 -13.882 1.00 56.41 87 GLY A O 1
ATOM 655 N N . ASP A 1 88 ? -1.893 -16.561 -14.211 1.00 50.16 88 ASP A N 1
ATOM 656 C CA . ASP A 1 88 ? -2.167 -16.891 -15.610 1.00 50.16 88 ASP A CA 1
ATOM 657 C C . ASP A 1 88 ? -1.950 -15.670 -16.517 1.00 50.16 88 ASP A C 1
ATOM 659 O O . ASP A 1 88 ? -2.648 -14.655 -16.480 1.00 50.16 88 ASP A O 1
ATOM 663 N N . VAL A 1 89 ? -0.958 -15.785 -17.397 1.00 43.19 89 VAL A N 1
ATOM 664 C CA . VAL A 1 89 ? -0.590 -14.755 -18.371 1.00 43.19 89 VAL A CA 1
ATOM 665 C C . VAL A 1 89 ? -1.576 -14.642 -19.551 1.00 43.19 89 VAL A C 1
ATOM 667 O O . VAL A 1 89 ? -1.305 -13.918 -20.511 1.00 43.19 89 VAL A O 1
ATOM 670 N N . SER A 1 90 ? -2.740 -15.282 -19.523 1.00 40.84 90 SER A N 1
ATOM 671 C CA . SER A 1 90 ? -3.709 -15.209 -20.626 1.00 40.84 90 SER A CA 1
ATOM 672 C C . SER A 1 90 ? -4.943 -14.332 -20.357 1.00 40.84 90 SER A C 1
ATOM 674 O O . SER A 1 90 ? -5.600 -13.915 -21.313 1.00 40.84 90 SER A O 1
ATOM 676 N N . HIS A 1 91 ? -5.219 -13.935 -19.107 1.00 41.81 91 HIS A N 1
ATOM 677 C CA . HIS A 1 91 ? -6.444 -13.202 -18.756 1.00 41.81 91 HIS A CA 1
ATOM 678 C C . HIS A 1 91 ? -6.160 -11.943 -17.925 1.00 41.81 91 HIS A C 1
ATOM 680 O O . HIS A 1 91 ? -6.010 -11.997 -16.709 1.00 41.81 91 HIS A O 1
ATOM 686 N N . LEU A 1 92 ? -6.099 -10.780 -18.580 1.00 44.03 92 LEU A N 1
ATOM 687 C CA . LEU A 1 92 ? -5.755 -9.511 -17.931 1.00 44.03 92 LEU A CA 1
ATOM 688 C C . LEU A 1 92 ? -6.911 -8.528 -17.904 1.00 44.03 92 LEU A C 1
ATOM 690 O O . LEU A 1 92 ? -6.939 -7.595 -18.695 1.00 44.03 92 LEU A O 1
ATOM 694 N N . LYS A 1 93 ? -7.842 -8.725 -16.969 1.00 50.50 93 LYS A N 1
ATOM 695 C CA . LYS A 1 93 ? -8.789 -7.684 -16.551 1.00 50.50 93 LYS A CA 1
ATOM 696 C C . LYS A 1 93 ? -9.046 -7.808 -15.053 1.00 50.50 93 LYS A C 1
ATOM 698 O O . LYS A 1 93 ? -9.985 -8.477 -14.624 1.00 50.50 93 LYS A O 1
ATOM 703 N N . ARG A 1 94 ? -8.191 -7.191 -14.233 1.00 55.53 94 ARG A N 1
ATOM 704 C CA . ARG A 1 94 ? -8.527 -6.940 -12.823 1.00 55.53 94 ARG A CA 1
ATOM 705 C C . ARG A 1 94 ? -9.351 -5.668 -12.776 1.00 55.53 94 ARG A C 1
ATOM 707 O O . ARG A 1 94 ? -9.039 -4.712 -13.474 1.00 55.53 94 ARG A O 1
ATOM 714 N N . HIS A 1 95 ? -10.388 -5.658 -11.956 1.00 60.22 95 HIS A N 1
ATOM 715 C CA . HIS A 1 95 ? -11.136 -4.444 -11.686 1.00 60.22 95 HIS A CA 1
ATOM 716 C C . HIS A 1 95 ? -10.711 -3.909 -10.316 1.00 60.22 95 HIS A C 1
ATOM 718 O O . HIS A 1 95 ? -10.491 -4.699 -9.394 1.00 60.22 95 HIS A O 1
ATOM 724 N N . ASP A 1 96 ? -10.548 -2.594 -10.184 1.00 60.66 96 ASP A N 1
ATOM 725 C CA . ASP A 1 96 ? -10.360 -1.966 -8.876 1.00 60.66 96 ASP A CA 1
ATOM 726 C C . ASP A 1 96 ? -11.628 -2.120 -8.013 1.00 60.66 96 ASP A C 1
ATOM 728 O O . ASP A 1 96 ? -12.665 -2.607 -8.473 1.00 60.66 96 ASP A O 1
ATOM 732 N N . ALA A 1 97 ? -11.580 -1.670 -6.756 1.00 52.47 97 ALA A N 1
ATOM 733 C CA . ALA A 1 97 ? -12.737 -1.717 -5.853 1.00 52.47 97 ALA A CA 1
ATOM 734 C C . ALA A 1 97 ? -13.997 -0.996 -6.391 1.00 52.47 97 ALA A C 1
ATOM 736 O O . ALA A 1 97 ? -15.088 -1.178 -5.859 1.00 52.47 97 ALA A O 1
ATOM 737 N N . ARG A 1 98 ? -13.866 -0.175 -7.443 1.00 58.25 98 ARG A N 1
ATOM 738 C CA . ARG A 1 98 ? -14.954 0.565 -8.099 1.00 58.25 98 ARG A CA 1
ATOM 739 C C . ARG A 1 98 ? -15.384 -0.063 -9.426 1.00 58.25 98 ARG A C 1
ATOM 741 O O . ARG A 1 98 ? -16.162 0.548 -10.154 1.00 58.25 98 ARG A O 1
ATOM 748 N N . GLY A 1 99 ? -14.882 -1.249 -9.761 1.00 64.19 99 GLY A N 1
ATOM 749 C CA . GLY A 1 99 ? -15.221 -1.925 -11.007 1.00 64.19 99 GLY A CA 1
ATOM 750 C C . GLY A 1 99 ? -14.514 -1.350 -12.237 1.00 64.19 99 GLY A C 1
ATOM 751 O O . GLY A 1 99 ? -14.947 -1.633 -13.349 1.00 64.19 99 GLY A O 1
ATOM 752 N N . ARG A 1 100 ? -13.458 -0.535 -12.084 1.00 62.06 100 ARG A N 1
ATOM 753 C CA . ARG A 1 100 ? -12.680 -0.020 -13.224 1.00 62.06 100 ARG A CA 1
ATOM 754 C C . ARG A 1 100 ? -11.605 -1.014 -13.617 1.00 62.06 100 ARG A C 1
ATOM 756 O O . ARG A 1 100 ? -10.836 -1.445 -12.764 1.00 62.06 100 ARG A O 1
ATOM 763 N N . GLU A 1 101 ? -11.537 -1.338 -14.901 1.00 60.34 101 GLU A N 1
ATOM 764 C CA . GLU A 1 101 ? -10.500 -2.206 -15.452 1.00 60.34 101 GLU A CA 1
ATOM 765 C C . GLU A 1 101 ? -9.114 -1.575 -15.242 1.00 60.34 101 GLU A C 1
ATOM 767 O O . GLU A 1 101 ? -8.850 -0.452 -15.671 1.00 60.34 101 GLU A O 1
ATOM 772 N N . ILE A 1 102 ? -8.238 -2.294 -14.546 1.00 57.34 102 ILE A N 1
ATOM 773 C CA . ILE A 1 102 ? -6.830 -1.959 -14.383 1.00 57.34 102 ILE A CA 1
ATOM 774 C C . ILE A 1 102 ? -6.078 -2.731 -15.464 1.00 57.34 102 ILE A C 1
ATOM 776 O O . ILE A 1 102 ? -5.935 -3.954 -15.373 1.00 57.34 102 ILE A O 1
ATOM 780 N N . ASP A 1 103 ? -5.589 -2.020 -16.479 1.00 56.88 103 ASP A N 1
ATOM 781 C CA . ASP A 1 103 ? -4.667 -2.611 -17.442 1.00 56.88 103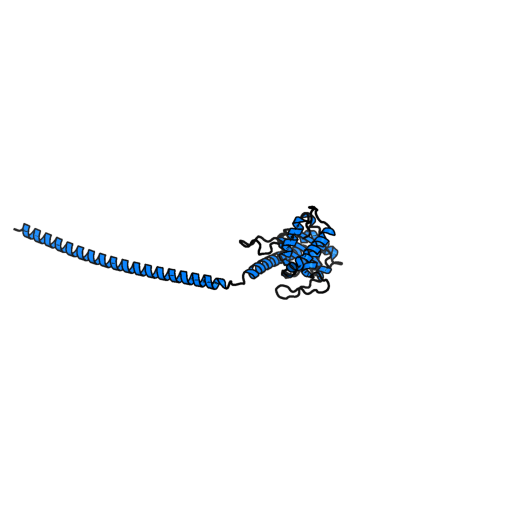 ASP A CA 1
ATOM 782 C C . ASP A 1 103 ? -3.291 -2.782 -16.791 1.00 56.88 103 ASP A C 1
ATOM 784 O O . ASP A 1 103 ? -2.610 -1.820 -16.424 1.00 56.88 103 ASP A O 1
ATOM 788 N N . ILE A 1 104 ? -2.931 -4.046 -16.613 1.00 56.66 104 ILE A N 1
ATOM 789 C CA . ILE A 1 104 ? -1.713 -4.530 -15.966 1.00 56.66 104 ILE A CA 1
ATOM 790 C C . ILE A 1 104 ? -0.802 -5.261 -16.962 1.00 56.66 104 ILE A C 1
ATOM 792 O O . ILE A 1 104 ? 0.219 -5.818 -16.564 1.00 56.66 104 ILE A O 1
ATOM 796 N N . THR A 1 105 ? -1.116 -5.242 -18.267 1.00 53.41 105 THR A N 1
ATOM 797 C CA . THR A 1 105 ? -0.219 -5.761 -19.322 1.00 53.41 105 THR A CA 1
ATOM 798 C C . THR A 1 105 ? 1.157 -5.090 -19.290 1.00 53.41 105 THR A C 1
ATOM 800 O O . THR A 1 105 ? 2.160 -5.744 -19.584 1.00 53.41 105 THR A O 1
ATOM 803 N N . ALA A 1 106 ? 1.220 -3.825 -18.863 1.00 53.19 106 ALA A N 1
ATOM 804 C CA . ALA A 1 106 ? 2.448 -3.044 -18.739 1.00 53.19 106 ALA A CA 1
ATOM 805 C C . ALA A 1 106 ? 3.477 -3.673 -17.775 1.00 53.19 106 ALA A C 1
ATOM 807 O O . ALA A 1 106 ? 4.678 -3.514 -17.991 1.00 53.19 106 ALA A O 1
ATOM 808 N N . LEU A 1 107 ? 3.040 -4.481 -16.792 1.00 52.69 107 LEU A N 1
ATOM 809 C CA . LEU A 1 107 ? 3.947 -5.229 -15.907 1.00 52.69 107 LEU A CA 1
ATOM 810 C C . LEU A 1 107 ? 4.799 -6.260 -16.647 1.00 52.69 107 LEU A C 1
ATOM 812 O O . LEU A 1 107 ? 5.911 -6.567 -16.220 1.00 52.69 107 LEU A O 1
ATOM 816 N N . ARG A 1 108 ? 4.314 -6.784 -17.778 1.00 50.22 108 ARG A N 1
ATOM 817 C CA . ARG A 1 108 ? 5.064 -7.747 -18.604 1.00 50.22 108 ARG A CA 1
ATOM 818 C C . ARG A 1 108 ? 6.222 -7.107 -19.350 1.00 50.22 108 ARG A C 1
ATOM 820 O O . ARG A 1 108 ? 7.124 -7.807 -19.792 1.00 50.22 108 ARG A O 1
ATOM 827 N N . GLN A 1 109 ? 6.165 -5.791 -19.513 1.00 50.88 109 GLN A N 1
ATOM 828 C CA . GLN A 1 109 ? 7.169 -4.984 -20.196 1.00 50.88 109 GLN A CA 1
ATOM 829 C C . GLN A 1 109 ? 8.092 -4.276 -19.196 1.00 50.88 109 GLN A C 1
ATOM 831 O O . GLN A 1 109 ? 8.842 -3.378 -19.577 1.00 50.88 109 GLN A O 1
ATOM 836 N N . THR A 1 110 ? 8.026 -4.654 -17.915 1.00 50.69 110 THR A N 1
ATOM 837 C CA . THR A 1 110 ? 8.855 -4.076 -16.858 1.00 50.69 110 THR A CA 1
ATOM 838 C C . THR A 1 110 ? 10.299 -4.506 -17.052 1.00 50.69 110 THR A C 1
ATOM 840 O O . THR A 1 110 ? 10.626 -5.683 -16.933 1.00 50.69 110 THR A O 1
ATOM 843 N N . ILE A 1 111 ? 11.167 -3.544 -17.351 1.00 50.47 111 ILE A N 1
ATOM 844 C CA . ILE A 1 111 ? 12.593 -3.797 -17.604 1.00 50.47 111 ILE A CA 1
ATOM 845 C C . ILE A 1 111 ? 13.443 -3.330 -16.406 1.00 50.47 111 ILE A C 1
ATOM 847 O O . ILE A 1 111 ? 14.650 -3.550 -16.379 1.00 50.47 111 ILE A O 1
ATOM 851 N N . GLU A 1 112 ? 12.845 -2.685 -15.395 1.00 53.38 112 GLU A N 1
ATOM 852 C CA . GLU A 1 112 ? 13.538 -2.325 -14.153 1.00 53.38 112 GLU A CA 1
ATOM 853 C C . GLU A 1 112 ? 12.567 -2.081 -13.001 1.00 53.38 112 GLU A C 1
ATOM 855 O O . GLU A 1 112 ? 11.617 -1.309 -13.141 1.00 53.38 112 GLU A O 1
ATOM 860 N N . VAL A 1 113 ? 12.825 -2.738 -11.871 1.00 57.38 113 VAL A N 1
ATOM 861 C CA . VAL A 1 113 ? 12.138 -2.503 -10.600 1.00 57.38 113 VAL A CA 1
ATOM 862 C C . VAL A 1 113 ? 13.174 -1.988 -9.621 1.00 57.38 113 VAL A C 1
ATOM 864 O O . VAL A 1 113 ? 14.251 -2.555 -9.563 1.00 57.38 113 VAL A O 1
ATOM 867 N N . LYS A 1 114 ? 12.876 -0.950 -8.848 1.00 65.38 114 LYS A N 1
ATOM 868 C CA . LYS A 1 114 ? 13.686 -0.579 -7.675 1.00 65.38 114 LYS A CA 1
ATOM 869 C C . LYS A 1 114 ? 12.849 -0.832 -6.436 1.00 65.38 114 LYS A C 1
ATOM 871 O O . LYS A 1 114 ? 11.648 -0.554 -6.471 1.00 65.38 114 LYS A O 1
ATOM 876 N N . ASN A 1 115 ? 13.441 -1.382 -5.378 1.00 60.47 115 ASN A N 1
ATOM 877 C CA . ASN A 1 115 ? 12.679 -1.745 -4.192 1.00 60.47 115 ASN A CA 1
ATOM 878 C C . ASN A 1 115 ? 13.306 -1.358 -2.855 1.00 60.47 115 ASN A C 1
ATOM 880 O O . ASN A 1 115 ? 14.509 -1.168 -2.711 1.00 60.47 115 ASN A O 1
ATOM 884 N N . GLY A 1 116 ? 12.425 -1.214 -1.867 1.00 60.34 116 GLY A N 1
ATOM 885 C CA . GLY A 1 116 ? 12.756 -0.868 -0.493 1.00 60.34 116 GLY A CA 1
ATOM 886 C C . GLY A 1 116 ? 11.681 -1.367 0.468 1.00 60.34 116 GLY A C 1
ATOM 887 O O . GLY A 1 116 ? 10.564 -1.700 0.060 1.00 60.34 116 GLY A O 1
ATOM 888 N N . ILE A 1 117 ? 12.036 -1.442 1.745 1.00 65.69 117 ILE A N 1
ATOM 889 C CA . ILE A 1 117 ? 11.144 -1.836 2.840 1.00 65.69 117 ILE A CA 1
ATOM 890 C C . ILE A 1 117 ? 11.080 -0.670 3.814 1.00 65.69 117 ILE A C 1
ATOM 892 O O . ILE A 1 117 ? 12.086 0.009 4.013 1.00 65.69 117 ILE A O 1
ATOM 896 N N . ASP A 1 118 ? 9.902 -0.439 4.386 1.00 68.94 118 ASP A N 1
ATOM 897 C CA . ASP A 1 118 ? 9.633 0.659 5.317 1.00 68.94 118 ASP A CA 1
ATOM 898 C C . ASP A 1 118 ? 9.935 2.041 4.709 1.00 68.94 118 ASP A C 1
ATOM 900 O O . ASP A 1 118 ? 10.374 2.970 5.385 1.00 68.94 118 ASP A O 1
ATOM 904 N N . ILE A 1 119 ? 9.676 2.172 3.405 1.00 78.94 119 ILE A N 1
ATOM 905 C CA . ILE A 1 119 ? 9.816 3.425 2.662 1.00 78.94 119 ILE A CA 1
ATOM 906 C C . ILE A 1 119 ? 8.580 4.286 2.918 1.00 78.94 119 ILE A C 1
ATOM 908 O O . ILE A 1 119 ? 7.449 3.852 2.680 1.00 78.94 119 ILE A O 1
ATOM 912 N N . SER A 1 120 ? 8.793 5.519 3.378 1.00 84.94 120 SER A N 1
ATOM 913 C CA . SER A 1 120 ? 7.718 6.502 3.496 1.00 84.94 120 SER A CA 1
ATOM 914 C C . SER A 1 120 ? 7.491 7.207 2.154 1.00 84.94 120 SER A C 1
ATOM 916 O O . SER A 1 120 ? 8.428 7.325 1.358 1.00 84.94 120 SER A O 1
ATOM 918 N N . PRO A 1 121 ? 6.299 7.775 1.891 1.00 87.12 121 PRO A N 1
ATOM 919 C CA . PRO A 1 121 ? 6.090 8.602 0.700 1.00 87.12 121 PRO A CA 1
ATOM 920 C C . PRO A 1 121 ? 7.129 9.723 0.538 1.00 87.12 121 PRO A C 1
ATOM 922 O O . PRO A 1 121 ? 7.465 10.091 -0.582 1.00 87.12 121 PRO A O 1
ATOM 925 N N . ARG A 1 122 ? 7.690 10.237 1.642 1.00 89.81 122 ARG A N 1
ATOM 926 C CA . ARG A 1 122 ? 8.702 11.308 1.633 1.00 89.81 122 ARG A CA 1
ATOM 927 C C . ARG A 1 122 ? 10.058 10.867 1.088 1.00 89.81 122 ARG A C 1
ATOM 929 O O . ARG A 1 122 ? 10.850 11.717 0.697 1.00 89.81 122 ARG A O 1
ATOM 936 N N . ASP A 1 123 ? 10.321 9.566 1.060 1.00 87.62 123 ASP A N 1
ATOM 937 C CA . ASP A 1 123 ? 11.548 8.993 0.506 1.00 87.62 123 ASP A CA 1
ATOM 938 C C . ASP A 1 123 ? 11.449 8.779 -1.014 1.00 87.62 123 ASP A C 1
ATOM 940 O O . ASP A 1 123 ? 12.468 8.596 -1.681 1.00 87.62 123 ASP A O 1
ATOM 944 N N . VAL A 1 124 ? 10.236 8.835 -1.584 1.00 88.88 124 VAL A N 1
ATOM 945 C CA . VAL A 1 124 ? 9.984 8.621 -3.018 1.00 88.88 124 VAL A CA 1
ATOM 946 C C . VAL A 1 124 ? 10.762 9.597 -3.908 1.00 88.88 124 VAL A C 1
ATOM 948 O O . VAL A 1 124 ? 11.385 9.117 -4.855 1.00 88.88 124 VAL A O 1
ATOM 951 N N . PRO A 1 125 ? 10.823 10.919 -3.640 1.00 92.06 125 PRO A N 1
ATOM 952 C CA . PRO A 1 125 ? 11.590 11.835 -4.482 1.00 92.06 125 PRO A CA 1
ATOM 953 C C . PRO A 1 125 ? 13.076 11.479 -4.543 1.00 92.06 125 PRO A C 1
ATOM 955 O O . PRO A 1 125 ? 13.667 11.554 -5.615 1.00 92.06 125 PRO A O 1
ATOM 958 N N . ARG A 1 126 ? 13.663 11.033 -3.422 1.00 91.56 126 ARG A N 1
ATOM 959 C CA . ARG A 1 126 ? 15.060 10.578 -3.373 1.00 91.56 126 ARG A CA 1
ATOM 960 C C . ARG A 1 126 ? 15.264 9.346 -4.254 1.00 91.56 126 ARG A C 1
ATOM 962 O O . ARG A 1 126 ? 16.197 9.320 -5.042 1.00 91.56 126 ARG A O 1
ATOM 969 N N . LEU A 1 127 ? 14.374 8.356 -4.156 1.00 86.44 127 LEU A N 1
ATOM 970 C CA . LEU A 1 127 ? 14.439 7.140 -4.979 1.00 86.44 127 LEU A CA 1
ATOM 971 C C . LEU A 1 127 ? 14.262 7.441 -6.473 1.00 86.44 127 LEU A C 1
ATOM 973 O O . LEU A 1 127 ? 14.912 6.821 -7.311 1.00 86.44 127 LEU A O 1
ATOM 977 N N . VAL A 1 128 ? 13.392 8.395 -6.813 1.00 88.56 128 VAL A N 1
ATOM 978 C CA . VAL A 1 128 ? 13.240 8.868 -8.192 1.00 88.56 128 VAL A CA 1
ATOM 979 C C . VAL A 1 128 ? 14.520 9.561 -8.649 1.00 88.56 128 VAL A C 1
ATOM 981 O O . VAL A 1 128 ? 15.014 9.223 -9.716 1.00 88.56 128 VAL A O 1
ATOM 984 N N . ASP A 1 129 ? 15.077 10.481 -7.858 1.00 90.50 129 ASP A N 1
ATOM 985 C CA . ASP A 1 129 ? 16.292 11.235 -8.199 1.00 90.50 129 ASP A CA 1
ATOM 986 C C . ASP A 1 129 ? 17.512 10.325 -8.408 1.00 90.50 129 ASP A C 1
ATOM 988 O O . ASP A 1 129 ? 18.191 10.443 -9.430 1.00 90.50 129 ASP A O 1
ATOM 992 N N . GLU A 1 130 ? 17.728 9.361 -7.505 1.00 89.19 130 GLU A N 1
ATOM 993 C CA . GLU A 1 130 ? 18.829 8.385 -7.561 1.00 89.19 130 GLU A CA 1
ATOM 994 C C . GLU A 1 130 ? 18.848 7.584 -8.866 1.00 89.19 130 GLU A C 1
ATOM 996 O O . GLU A 1 130 ? 19.910 7.183 -9.343 1.00 89.19 130 GLU A O 1
ATOM 1001 N N . HIS A 1 131 ? 17.677 7.372 -9.462 1.00 87.25 131 HIS A N 1
ATOM 1002 C CA . HIS A 1 131 ? 17.513 6.497 -10.613 1.00 87.25 131 HIS A CA 1
ATOM 1003 C C . HIS A 1 131 ? 16.984 7.199 -11.874 1.00 87.25 131 HIS A C 1
ATOM 1005 O O . HIS A 1 131 ? 16.842 6.573 -12.926 1.00 87.25 131 HIS A O 1
ATOM 1011 N N . PHE A 1 132 ? 16.734 8.508 -11.818 1.00 89.06 132 PHE A N 1
ATOM 1012 C CA . PHE A 1 132 ? 16.111 9.245 -12.918 1.00 89.06 132 PHE A CA 1
ATOM 1013 C C . PHE A 1 132 ? 16.953 9.226 -14.197 1.00 89.06 132 PHE A C 1
ATOM 1015 O O . PHE A 1 132 ? 16.423 9.108 -15.302 1.00 89.06 132 PHE A O 1
ATOM 1022 N N . GLY A 1 133 ? 18.279 9.297 -14.053 1.00 86.88 133 GLY A N 1
ATOM 1023 C CA . GLY A 1 133 ? 19.195 9.235 -15.192 1.00 86.88 133 GLY A CA 1
ATOM 1024 C C . GLY A 1 133 ? 19.066 7.923 -15.973 1.00 86.88 133 GLY A C 1
ATOM 1025 O O . GLY A 1 133 ? 19.062 7.935 -17.203 1.00 86.88 133 GLY A O 1
ATOM 1026 N N . GLU A 1 134 ? 18.883 6.797 -15.275 1.00 87.19 134 GLU A N 1
ATOM 1027 C CA . GLU A 1 134 ? 18.665 5.478 -15.888 1.00 87.19 134 GLU A CA 1
ATOM 1028 C C . GLU A 1 134 ? 17.312 5.423 -16.615 1.00 87.19 134 GLU A C 1
ATOM 1030 O O . GLU A 1 134 ? 17.209 4.879 -17.720 1.00 87.19 134 GLU A O 1
ATOM 1035 N N . LEU A 1 135 ? 16.278 6.045 -16.038 1.00 84.69 135 LEU A N 1
ATOM 1036 C CA . LEU A 1 135 ? 14.961 6.182 -16.660 1.00 84.69 135 LEU A CA 1
ATOM 1037 C C . LEU A 1 135 ? 15.045 6.937 -17.992 1.00 84.69 135 LEU A C 1
ATOM 1039 O O . LEU A 1 135 ? 14.526 6.459 -19.001 1.00 84.69 135 LEU A O 1
ATOM 1043 N N . VAL A 1 136 ? 15.729 8.082 -18.022 1.00 87.12 136 VAL A N 1
ATOM 1044 C CA . VAL A 1 136 ? 15.881 8.882 -19.249 1.00 87.12 136 VAL A CA 1
ATOM 1045 C C . VAL A 1 136 ? 16.758 8.156 -20.273 1.00 87.12 136 VAL A C 1
ATOM 1047 O O . VAL A 1 136 ? 16.401 8.093 -21.449 1.00 87.12 136 VAL A O 1
ATOM 1050 N N . ALA A 1 137 ? 17.870 7.553 -19.841 1.00 87.19 137 ALA A N 1
ATOM 1051 C CA . ALA A 1 137 ? 18.784 6.830 -20.727 1.00 87.19 137 ALA A CA 1
ATOM 1052 C C . ALA A 1 137 ? 18.128 5.611 -21.395 1.00 87.19 137 ALA A C 1
ATOM 1054 O O . ALA A 1 137 ? 18.463 5.253 -22.524 1.00 87.19 137 ALA A O 1
ATOM 1055 N N . SER A 1 138 ? 17.171 4.981 -20.715 1.00 83.25 138 SER A N 1
ATOM 1056 C CA . SER A 1 138 ? 16.479 3.793 -21.210 1.00 83.25 138 SER A CA 1
ATOM 1057 C C . SER A 1 138 ? 15.225 4.088 -22.039 1.00 83.25 138 SER A C 1
ATOM 1059 O O . SER A 1 138 ? 14.551 3.152 -22.484 1.00 83.25 138 SER A O 1
ATOM 1061 N N . ALA A 1 139 ? 14.940 5.365 -22.318 1.00 85.25 139 ALA A N 1
ATOM 1062 C CA . ALA A 1 139 ? 13.679 5.798 -22.907 1.00 85.25 139 ALA A CA 1
ATOM 1063 C C . ALA A 1 139 ? 13.366 5.220 -24.302 1.00 85.25 139 ALA A C 1
ATOM 1065 O O . ALA A 1 139 ? 12.206 5.136 -24.697 1.00 85.25 139 ALA A O 1
ATOM 1066 N N . SER A 1 140 ? 14.388 4.799 -25.049 1.00 84.25 140 SER A N 1
ATOM 1067 C CA . SER A 1 140 ? 14.241 4.172 -26.370 1.00 84.25 140 SER A CA 1
ATOM 1068 C C . SER A 1 140 ? 13.832 2.697 -26.318 1.00 84.25 140 SER A C 1
ATOM 1070 O O . SER A 1 140 ? 13.418 2.142 -27.332 1.00 84.25 140 SER A O 1
ATOM 1072 N N . SER A 1 141 ? 13.974 2.055 -25.157 1.00 82.50 141 SER A N 1
ATOM 1073 C CA . SER A 1 141 ? 13.841 0.600 -24.995 1.00 82.50 141 SER A CA 1
ATOM 1074 C C . SER A 1 141 ? 12.781 0.187 -23.976 1.00 82.50 141 SER A C 1
ATOM 1076 O O . SER A 1 141 ? 12.366 -0.970 -23.972 1.00 82.50 141 SER A O 1
ATOM 1078 N N . LYS A 1 142 ? 12.335 1.114 -23.118 1.00 82.56 142 LYS A N 1
ATOM 1079 C CA . LYS A 1 142 ? 11.372 0.853 -22.043 1.00 82.56 142 LYS A CA 1
ATOM 1080 C C . LYS A 1 142 ? 10.127 1.718 -22.212 1.00 82.56 142 LYS A C 1
ATOM 1082 O O . LYS A 1 142 ? 10.222 2.903 -22.513 1.00 82.56 142 LYS A O 1
ATOM 1087 N N . HIS A 1 143 ? 8.957 1.134 -21.962 1.00 83.56 143 HIS A N 1
ATOM 1088 C CA . HIS A 1 143 ? 7.684 1.861 -21.996 1.00 83.56 143 HIS A CA 1
ATOM 1089 C C . HIS A 1 143 ? 7.354 2.536 -20.658 1.00 83.56 143 HIS A C 1
ATOM 1091 O O . HIS A 1 143 ? 6.796 3.636 -20.635 1.00 83.56 143 HIS A O 1
ATOM 1097 N N . ALA A 1 144 ? 7.733 1.905 -19.546 1.00 86.06 144 ALA A N 1
ATOM 1098 C CA . ALA A 1 144 ? 7.489 2.402 -18.200 1.00 86.06 144 ALA A CA 1
ATOM 1099 C C . ALA A 1 144 ? 8.591 1.962 -17.230 1.00 86.06 144 ALA A C 1
ATOM 1101 O O . ALA A 1 144 ? 9.270 0.954 -17.441 1.00 86.06 144 ALA A O 1
ATOM 1102 N N . TRP A 1 145 ? 8.735 2.734 -16.159 1.00 86.19 145 TRP A N 1
ATOM 1103 C CA . TRP A 1 145 ? 9.614 2.467 -15.028 1.00 86.19 145 TRP A CA 1
ATOM 1104 C C . TRP A 1 145 ? 8.795 2.196 -13.775 1.00 86.19 145 TRP A C 1
ATOM 1106 O O . TRP A 1 145 ? 7.771 2.841 -13.570 1.00 86.19 145 TRP A O 1
ATOM 1116 N N . TRP A 1 146 ? 9.240 1.249 -12.953 1.00 85.69 146 TRP A N 1
ATOM 1117 C CA . TRP A 1 146 ? 8.452 0.744 -11.835 1.00 85.69 146 TRP A CA 1
ATOM 1118 C C . TRP A 1 146 ? 9.252 0.878 -10.540 1.00 85.69 146 TRP A C 1
ATOM 1120 O O . TRP A 1 146 ? 10.271 0.219 -10.349 1.00 85.69 146 TRP A O 1
ATOM 1130 N N . LEU A 1 147 ? 8.792 1.722 -9.622 1.00 86.00 147 LEU A N 1
ATOM 1131 C CA . LEU A 1 147 ? 9.345 1.823 -8.273 1.00 86.00 147 LEU A CA 1
ATOM 1132 C C . LEU A 1 147 ? 8.399 1.097 -7.319 1.00 86.00 147 LEU A C 1
ATOM 1134 O O . LEU A 1 147 ? 7.245 1.488 -7.184 1.00 86.00 147 LEU A O 1
ATOM 1138 N N . CYS A 1 148 ? 8.864 0.029 -6.677 1.00 85.75 148 CYS A N 1
ATOM 1139 C CA . CYS A 1 148 ? 8.012 -0.844 -5.878 1.00 85.75 148 CYS A CA 1
ATOM 1140 C C . CYS A 1 148 ? 8.545 -0.972 -4.456 1.00 85.75 148 CYS A C 1
ATOM 1142 O O . CYS A 1 148 ? 9.662 -1.428 -4.272 1.00 85.75 148 CYS A O 1
ATOM 1144 N N . TYR A 1 149 ? 7.768 -0.658 -3.431 1.00 85.44 149 TYR A N 1
ATOM 1145 C CA . TYR A 1 149 ? 8.246 -0.749 -2.052 1.00 85.44 149 TYR A CA 1
ATOM 1146 C C . TYR A 1 149 ? 7.167 -1.246 -1.101 1.00 85.44 149 TYR A C 1
ATOM 1148 O O . TYR A 1 149 ? 5.971 -1.069 -1.335 1.00 85.44 149 TYR A O 1
ATOM 1156 N N . PHE A 1 150 ? 7.605 -1.868 -0.009 1.00 83.00 150 PHE A N 1
ATOM 1157 C CA . PHE A 1 150 ? 6.721 -2.196 1.098 1.00 83.00 150 PHE A CA 1
ATOM 1158 C C . PHE A 1 150 ? 6.592 -0.977 2.007 1.00 83.00 150 PHE A C 1
ATOM 1160 O O . PHE A 1 150 ? 7.585 -0.488 2.547 1.00 83.00 150 PHE A O 1
ATOM 1167 N N . ALA A 1 151 ? 5.363 -0.500 2.173 1.00 85.00 151 ALA A N 1
ATOM 1168 C CA . ALA A 1 151 ? 5.012 0.529 3.136 1.00 85.00 151 ALA A CA 1
ATOM 1169 C C . ALA A 1 151 ? 4.372 -0.135 4.356 1.00 85.00 151 ALA A C 1
ATOM 1171 O O . ALA A 1 151 ? 3.435 -0.929 4.222 1.00 85.00 151 ALA A O 1
ATOM 1172 N N . ARG A 1 152 ? 4.870 0.197 5.545 1.00 83.81 152 ARG A N 1
ATOM 1173 C CA . ARG A 1 152 ? 4.286 -0.236 6.812 1.00 83.81 152 ARG A CA 1
ATOM 1174 C C . ARG A 1 152 ? 3.429 0.881 7.378 1.00 83.81 152 ARG A C 1
ATOM 1176 O O . ARG A 1 152 ? 3.909 1.998 7.558 1.00 83.81 152 ARG A O 1
ATOM 1183 N N . ARG A 1 153 ? 2.181 0.574 7.726 1.00 82.19 153 ARG A N 1
ATOM 1184 C CA . ARG A 1 153 ? 1.324 1.538 8.425 1.00 82.19 153 ARG A CA 1
ATOM 1185 C C . ARG A 1 153 ? 1.517 1.479 9.939 1.00 82.19 153 ARG A C 1
ATOM 1187 O O . ARG A 1 153 ? 1.847 0.421 10.483 1.00 82.19 153 ARG A O 1
ATOM 1194 N N . PRO A 1 154 ? 1.225 2.573 10.656 1.00 77.19 154 PRO A N 1
ATOM 1195 C CA . PRO A 1 154 ? 1.043 2.520 12.097 1.00 77.19 154 PRO A CA 1
ATOM 1196 C C . PRO A 1 154 ? -0.100 1.566 12.462 1.00 77.19 154 PRO A C 1
ATOM 1198 O O . PRO A 1 154 ? -1.132 1.522 11.781 1.00 77.19 154 PRO A O 1
ATOM 1201 N N . ALA A 1 155 ? 0.069 0.825 13.560 1.00 75.31 155 ALA A N 1
ATOM 1202 C CA . ALA A 1 155 ? -0.971 -0.070 14.048 1.00 75.31 155 ALA A CA 1
ATOM 1203 C C . ALA A 1 155 ? -2.217 0.754 14.411 1.00 75.31 155 ALA A C 1
ATOM 1205 O O . ALA A 1 155 ? -2.104 1.700 15.203 1.00 75.31 155 ALA A O 1
ATOM 1206 N N . PRO A 1 156 ? -3.399 0.439 13.851 1.00 71.75 156 PRO A N 1
ATOM 1207 C CA . PRO A 1 156 ? -4.622 1.115 14.249 1.00 71.75 156 PRO A CA 1
ATOM 1208 C C . PRO A 1 156 ? -4.861 0.899 15.748 1.00 71.75 156 PRO A C 1
ATOM 1210 O O . PRO A 1 156 ? -4.727 -0.212 16.271 1.00 71.75 156 PRO A O 1
ATOM 1213 N N . LYS A 1 157 ? -5.191 1.979 16.468 1.00 74.50 157 LYS A N 1
ATOM 1214 C CA . LYS A 1 157 ? -5.434 1.918 17.915 1.00 74.50 157 LYS A CA 1
ATOM 1215 C C . LYS A 1 157 ? -6.557 0.917 18.202 1.00 74.50 157 LYS A C 1
ATOM 1217 O O . LYS A 1 157 ? -7.680 1.108 17.749 1.00 74.50 157 LYS A O 1
ATOM 1222 N N . GLY A 1 158 ? -6.249 -0.126 18.974 1.00 71.00 158 GLY A N 1
ATOM 1223 C CA . GLY A 1 158 ? -7.228 -1.119 19.429 1.00 71.00 158 GLY A CA 1
ATOM 1224 C C . GLY A 1 158 ? -7.595 -2.214 18.421 1.00 71.00 158 GLY A C 1
ATOM 1225 O O . GLY A 1 158 ? -8.533 -2.952 18.696 1.00 71.00 158 GLY A O 1
ATOM 1226 N N . LYS A 1 159 ? -6.883 -2.341 17.291 1.00 62.34 159 LYS A N 1
ATOM 1227 C CA . LYS A 1 159 ? -7.189 -3.326 16.234 1.00 62.34 159 LYS A CA 1
ATOM 1228 C C . LYS A 1 159 ? -5.943 -4.083 15.761 1.00 62.34 159 LYS A C 1
ATOM 1230 O O . LYS A 1 159 ? -5.5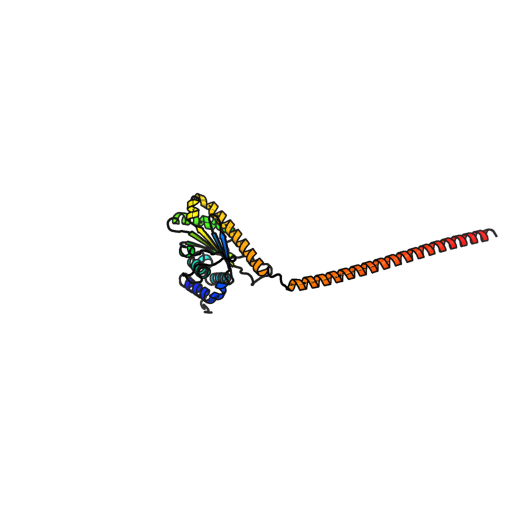52 -4.024 14.599 1.00 62.34 159 LYS A O 1
ATOM 1235 N N . ILE A 1 160 ? -5.272 -4.760 16.691 1.00 60.81 160 ILE A N 1
ATOM 1236 C CA . ILE A 1 160 ? -4.093 -5.579 16.379 1.00 60.81 160 ILE A CA 1
ATOM 1237 C C . ILE A 1 160 ? -4.578 -6.909 15.779 1.00 60.81 160 ILE A C 1
ATOM 1239 O O . ILE A 1 160 ? -5.199 -7.698 16.484 1.00 60.81 160 ILE A O 1
ATOM 1243 N N . GLY A 1 161 ? -4.288 -7.153 14.497 1.00 66.50 161 GLY A N 1
ATOM 1244 C CA . GLY A 1 161 ? -4.479 -8.456 13.838 1.00 66.50 161 GLY A CA 1
ATOM 1245 C C . GLY A 1 161 ? -5.661 -8.583 12.866 1.00 66.50 161 GLY A C 1
ATOM 1246 O O . GLY A 1 161 ? -5.756 -9.607 12.193 1.00 66.50 161 GLY A O 1
ATOM 1247 N N . GLU A 1 162 ? -6.534 -7.575 12.756 1.00 68.81 162 GLU A N 1
ATOM 1248 C CA . GLU A 1 162 ? -7.671 -7.585 11.808 1.00 68.81 162 GLU A CA 1
ATOM 1249 C C . GLU A 1 162 ? -7.380 -6.816 10.510 1.00 68.81 162 GLU A C 1
ATOM 1251 O O . GLU A 1 162 ? -7.969 -7.100 9.468 1.00 68.81 162 GLU A O 1
ATOM 1256 N N . VAL A 1 163 ? -6.408 -5.900 10.544 1.00 74.38 163 VAL A N 1
ATOM 1257 C CA . VAL A 1 163 ? -6.083 -5.007 9.429 1.00 74.38 163 VAL A CA 1
ATOM 1258 C C . VAL A 1 163 ? -4.676 -5.290 8.915 1.00 74.38 163 VAL A C 1
ATOM 1260 O O . VAL A 1 163 ? -3.748 -5.470 9.700 1.00 74.38 163 VAL A O 1
ATOM 1263 N N . CYS A 1 164 ? -4.523 -5.297 7.591 1.00 77.69 164 CYS A N 1
ATOM 1264 C CA . CYS A 1 164 ? -3.248 -5.522 6.918 1.00 77.69 164 CYS A CA 1
ATOM 1265 C C . CYS A 1 164 ? -2.234 -4.432 7.296 1.00 77.69 164 CYS A C 1
ATOM 1267 O O . CYS A 1 164 ? -2.475 -3.251 7.045 1.00 77.69 164 CYS A O 1
ATOM 1269 N N . MET A 1 165 ? -1.099 -4.820 7.880 1.00 81.56 165 MET A N 1
ATOM 1270 C CA . MET A 1 165 ? -0.088 -3.872 8.379 1.00 81.56 165 MET A CA 1
ATOM 1271 C C . MET A 1 165 ? 0.914 -3.406 7.316 1.00 81.56 165 MET A C 1
ATOM 1273 O O . MET A 1 165 ? 1.554 -2.361 7.476 1.00 81.56 165 MET A O 1
ATOM 1277 N N . TYR A 1 166 ? 1.032 -4.172 6.233 1.00 83.81 166 TYR A N 1
ATOM 1278 C CA . TYR A 1 166 ? 1.942 -3.910 5.124 1.00 83.81 166 TYR A CA 1
ATOM 1279 C C . TYR A 1 166 ? 1.191 -3.774 3.808 1.00 83.81 166 TYR A C 1
ATOM 1281 O O . TYR A 1 166 ? 0.262 -4.528 3.522 1.00 83.81 166 TYR A O 1
ATOM 1289 N N . TYR A 1 167 ? 1.651 -2.851 2.974 1.00 87.75 167 TYR A N 1
ATOM 1290 C CA . TYR A 1 167 ? 1.154 -2.663 1.619 1.00 87.75 167 TYR A CA 1
ATOM 1291 C C . TYR A 1 167 ? 2.315 -2.693 0.643 1.00 87.75 167 TYR A C 1
ATOM 1293 O O . TYR A 1 167 ? 3.364 -2.111 0.912 1.00 87.75 167 TYR A O 1
ATOM 1301 N N . LEU A 1 168 ? 2.116 -3.337 -0.503 1.00 88.94 168 LEU A N 1
ATOM 1302 C CA . LEU A 1 168 ? 3.051 -3.231 -1.614 1.00 88.94 168 LEU A CA 1
ATOM 1303 C C . LEU A 1 168 ? 2.594 -2.072 -2.499 1.00 88.94 168 LEU A C 1
ATOM 1305 O O . LEU A 1 168 ? 1.544 -2.151 -3.142 1.00 88.94 168 LEU A O 1
ATOM 1309 N N . VAL A 1 169 ? 3.368 -0.992 -2.490 1.00 90.19 169 VAL A N 1
ATOM 1310 C CA . VAL A 1 169 ? 3.150 0.185 -3.329 1.00 90.19 169 VAL A CA 1
ATOM 1311 C C . VAL A 1 169 ? 3.968 0.032 -4.599 1.00 90.19 169 VAL A C 1
ATOM 1313 O O . VAL A 1 169 ? 5.142 -0.322 -4.543 1.00 90.19 169 VAL A O 1
ATOM 1316 N N . ILE A 1 170 ? 3.345 0.290 -5.742 1.00 90.12 170 ILE A N 1
ATOM 1317 C CA . ILE A 1 170 ? 3.953 0.234 -7.066 1.00 90.12 170 ILE A CA 1
ATOM 1318 C C . ILE A 1 170 ? 3.696 1.569 -7.756 1.00 90.12 170 ILE A C 1
ATOM 1320 O O . ILE A 1 170 ? 2.549 1.925 -8.011 1.00 90.12 170 ILE A O 1
ATOM 1324 N N . ILE A 1 171 ? 4.758 2.294 -8.077 1.00 90.81 171 ILE A N 1
ATOM 1325 C CA . ILE A 1 171 ? 4.718 3.542 -8.832 1.00 90.81 171 ILE A CA 1
ATOM 1326 C C . ILE A 1 171 ? 5.180 3.246 -10.252 1.00 90.81 171 ILE A C 1
ATOM 1328 O O . ILE A 1 171 ? 6.340 2.912 -10.479 1.00 90.81 171 ILE A O 1
ATOM 1332 N N . GLU A 1 172 ? 4.274 3.390 -11.206 1.00 91.00 172 GLU A N 1
ATOM 1333 C CA . GLU A 1 172 ? 4.562 3.329 -12.630 1.00 91.00 172 GLU A CA 1
ATOM 1334 C C . GLU A 1 172 ? 4.815 4.748 -13.155 1.00 91.00 172 GLU A C 1
ATOM 1336 O O . GLU A 1 172 ? 3.974 5.639 -13.020 1.00 91.00 172 GLU A O 1
ATOM 1341 N N . ILE A 1 173 ? 5.962 4.953 -13.796 1.00 91.94 173 ILE A N 1
ATOM 1342 C CA . ILE A 1 173 ? 6.353 6.201 -14.450 1.00 91.94 173 ILE A CA 1
ATOM 1343 C C . ILE A 1 173 ? 6.464 5.917 -15.953 1.00 91.94 173 ILE A C 1
ATOM 1345 O O . ILE A 1 173 ? 7.475 5.365 -16.403 1.00 91.94 173 ILE A O 1
ATOM 1349 N N . PRO A 1 174 ? 5.440 6.252 -16.760 1.00 91.81 174 PRO A N 1
ATOM 1350 C CA . PRO A 1 174 ? 5.493 6.030 -18.197 1.00 91.81 174 PRO A CA 1
ATOM 1351 C C . PRO A 1 174 ? 6.566 6.907 -18.845 1.00 91.81 174 PRO A C 1
ATOM 1353 O O . PRO A 1 174 ? 6.507 8.138 -18.792 1.00 91.81 174 PRO A O 1
ATOM 1356 N N . VAL A 1 175 ? 7.518 6.273 -19.524 1.00 90.12 175 VAL A N 1
ATOM 1357 C CA . VAL A 1 175 ? 8.667 6.940 -20.154 1.00 90.12 175 VAL A CA 1
ATOM 1358 C C . VAL A 1 175 ? 8.208 8.006 -21.145 1.00 90.12 175 VAL A C 1
ATOM 1360 O O . VAL A 1 175 ? 8.727 9.121 -21.150 1.00 90.12 175 VAL A O 1
ATOM 1363 N N . ALA A 1 176 ? 7.177 7.704 -21.940 1.00 90.81 176 ALA A N 1
ATOM 1364 C CA . ALA A 1 176 ? 6.623 8.640 -22.917 1.00 90.81 176 ALA A CA 1
ATOM 1365 C C . ALA A 1 176 ? 6.161 9.962 -22.274 1.00 90.81 176 ALA A C 1
ATOM 1367 O O . ALA A 1 176 ? 6.320 11.027 -22.870 1.00 90.81 176 ALA A O 1
ATOM 1368 N N . ARG A 1 177 ? 5.631 9.914 -21.042 1.00 93.19 177 ARG A N 1
ATOM 1369 C CA . ARG A 1 177 ? 5.189 11.106 -20.301 1.00 93.19 177 ARG A CA 1
ATOM 1370 C C . ARG A 1 177 ? 6.377 11.928 -19.806 1.00 93.19 177 ARG A C 1
ATOM 1372 O O . ARG A 1 177 ? 6.326 13.152 -19.872 1.00 93.19 177 ARG A O 1
ATOM 1379 N N . VAL A 1 178 ? 7.452 11.269 -19.373 1.00 92.00 178 VAL A N 1
ATOM 1380 C CA . VAL A 1 178 ? 8.691 11.935 -18.942 1.00 92.00 178 VAL A CA 1
ATOM 1381 C C . VAL A 1 178 ? 9.387 12.617 -20.119 1.00 92.00 178 VAL A C 1
ATOM 1383 O O . VAL A 1 178 ? 9.749 13.788 -20.024 1.00 92.00 178 VAL A O 1
ATOM 1386 N N . VAL A 1 179 ? 9.496 11.933 -21.261 1.00 90.75 179 VAL A N 1
ATOM 1387 C CA . VAL A 1 179 ? 10.058 12.510 -22.494 1.00 90.75 179 VAL A CA 1
ATOM 1388 C C . VAL A 1 179 ? 9.241 13.722 -22.947 1.00 90.75 179 VAL A C 1
ATOM 1390 O O . VAL A 1 179 ? 9.809 14.783 -23.196 1.00 90.75 179 VAL A O 1
ATOM 1393 N N . ALA A 1 180 ? 7.908 13.612 -22.970 1.00 92.69 180 ALA A N 1
ATOM 1394 C CA . ALA A 1 180 ? 7.021 14.722 -23.331 1.00 92.69 180 ALA A CA 1
ATOM 1395 C C . ALA A 1 180 ? 7.099 15.915 -22.357 1.00 92.69 180 ALA A C 1
ATOM 1397 O O . ALA A 1 180 ? 6.807 17.046 -22.737 1.00 92.69 180 ALA A O 1
ATOM 1398 N N . CYS A 1 181 ? 7.498 15.673 -21.107 1.00 91.06 181 CYS A N 1
ATOM 1399 C CA . CYS A 1 181 ? 7.691 16.695 -20.081 1.00 91.06 181 CYS A CA 1
ATOM 1400 C C . CYS A 1 181 ? 9.070 17.391 -20.157 1.00 91.06 181 CYS A C 1
ATOM 1402 O O . CYS A 1 181 ? 9.354 18.285 -19.364 1.00 91.06 181 CYS A O 1
ATOM 1404 N N . GLY A 1 182 ? 9.932 17.014 -21.108 1.00 90.94 182 GLY A N 1
ATOM 1405 C CA . GLY A 1 182 ? 11.273 17.590 -21.262 1.00 90.94 182 GLY A CA 1
ATOM 1406 C C . GLY A 1 182 ? 12.396 16.746 -20.655 1.00 90.94 182 GLY A C 1
ATOM 1407 O O . GLY A 1 182 ? 13.492 17.262 -20.436 1.00 90.94 182 GLY A O 1
ATOM 1408 N N . GLY A 1 183 ? 12.144 15.461 -20.380 1.00 89.50 183 GLY A N 1
ATOM 1409 C CA . GLY A 1 183 ? 13.154 14.512 -19.910 1.00 89.50 183 GLY A CA 1
ATOM 1410 C C . GLY A 1 183 ? 13.763 14.941 -18.578 1.00 89.50 183 GLY A C 1
ATOM 1411 O O . GLY A 1 183 ? 13.065 15.015 -17.570 1.00 89.50 183 GLY A O 1
ATOM 1412 N N . GLU A 1 184 ? 15.056 15.262 -18.597 1.00 88.38 184 GLU A N 1
ATOM 1413 C CA . GLU A 1 184 ? 15.846 15.669 -17.429 1.00 88.38 184 GLU A CA 1
ATOM 1414 C C . GLU A 1 184 ? 15.260 16.880 -16.687 1.00 88.38 184 GLU A C 1
ATOM 1416 O O . GLU A 1 184 ? 15.218 16.913 -15.459 1.00 88.38 184 GLU A O 1
ATOM 1421 N N . ALA A 1 185 ? 14.696 17.843 -17.422 1.00 87.94 185 ALA A N 1
ATOM 1422 C CA . ALA A 1 185 ? 14.056 19.016 -16.827 1.00 87.94 185 ALA A CA 1
ATOM 1423 C C . ALA A 1 185 ? 12.804 18.666 -15.997 1.00 87.94 185 ALA A C 1
ATOM 1425 O O . ALA A 1 185 ? 12.377 19.455 -15.155 1.00 87.94 185 ALA A O 1
ATOM 1426 N N . CYS A 1 186 ? 12.223 17.482 -16.213 1.00 93.25 186 CYS A N 1
ATOM 1427 C CA . CYS A 1 186 ? 11.037 17.011 -15.507 1.00 93.25 186 CYS A CA 1
ATOM 1428 C C . CYS A 1 186 ? 11.366 16.244 -14.215 1.00 93.25 186 CYS A C 1
ATOM 1430 O O . CYS A 1 186 ? 10.443 15.844 -13.508 1.00 93.25 186 CYS A O 1
ATOM 1432 N N . ARG A 1 187 ? 12.649 16.044 -13.875 1.00 93.81 187 ARG A N 1
ATOM 1433 C CA . ARG A 1 187 ? 13.072 15.209 -12.738 1.00 93.81 187 ARG A CA 1
ATOM 1434 C C . ARG A 1 187 ? 12.327 15.527 -11.442 1.00 93.81 187 ARG A C 1
ATOM 1436 O O . ARG A 1 187 ? 11.700 14.650 -10.852 1.00 93.81 187 ARG A O 1
ATOM 1443 N N . VAL A 1 188 ? 12.367 16.794 -11.031 1.00 93.94 188 VAL A N 1
ATOM 1444 C CA . VAL A 1 188 ? 11.738 17.256 -9.784 1.00 93.94 188 VAL A CA 1
ATOM 1445 C C . VAL A 1 188 ? 10.221 17.069 -9.843 1.00 93.94 188 VAL A C 1
ATOM 1447 O O . VAL A 1 188 ? 9.632 16.539 -8.908 1.00 93.94 188 VAL A O 1
ATOM 1450 N N . ALA A 1 189 ? 9.595 17.404 -10.975 1.00 94.94 189 ALA A N 1
ATOM 1451 C CA . ALA A 1 189 ? 8.151 17.269 -11.149 1.00 94.94 189 ALA A CA 1
ATOM 1452 C C . ALA A 1 189 ? 7.678 15.807 -11.073 1.00 94.94 189 ALA A C 1
ATOM 1454 O O . ALA A 1 189 ? 6.625 15.538 -10.497 1.00 94.94 189 ALA A O 1
ATOM 1455 N N . VAL A 1 190 ? 8.453 14.861 -11.617 1.00 94.44 190 VAL A N 1
ATOM 1456 C CA . VAL A 1 190 ? 8.158 13.424 -11.505 1.00 94.44 190 VAL A CA 1
ATOM 1457 C C . VAL A 1 190 ? 8.275 12.962 -10.054 1.00 94.44 190 VAL A C 1
ATOM 1459 O O . VAL A 1 190 ? 7.383 12.262 -9.579 1.00 94.44 190 VAL A O 1
ATOM 1462 N N . GLY A 1 191 ? 9.332 13.367 -9.342 1.00 93.38 191 GLY A N 1
ATOM 1463 C CA . GLY A 1 191 ? 9.523 13.032 -7.928 1.00 93.38 191 GLY A CA 1
ATOM 1464 C C . GLY A 1 191 ? 8.400 13.569 -7.036 1.00 93.38 191 GLY A C 1
ATOM 1465 O O . GLY A 1 191 ? 7.812 12.813 -6.260 1.00 93.38 191 GLY A O 1
ATOM 1466 N N . ASP A 1 192 ? 8.050 14.846 -7.200 1.00 95.00 192 ASP A N 1
ATOM 1467 C CA . ASP A 1 192 ? 6.983 15.508 -6.443 1.00 95.00 192 ASP A CA 1
ATOM 1468 C C . ASP A 1 192 ? 5.613 14.882 -6.719 1.00 95.00 192 ASP A C 1
ATOM 1470 O O . ASP A 1 192 ? 4.831 14.639 -5.796 1.00 95.00 192 ASP A O 1
ATOM 1474 N N . GLU A 1 193 ? 5.312 14.583 -7.986 1.00 96.12 193 GLU A N 1
ATOM 1475 C CA . GLU A 1 193 ? 4.057 13.934 -8.344 1.00 96.12 193 GLU A CA 1
ATOM 1476 C C . GLU A 1 193 ? 3.989 12.496 -7.819 1.00 96.12 193 GLU A C 1
ATOM 1478 O O . GLU A 1 193 ? 2.964 12.111 -7.254 1.00 96.12 193 GLU A O 1
ATOM 1483 N N . ALA A 1 194 ? 5.069 11.721 -7.937 1.00 93.50 194 ALA A N 1
ATOM 1484 C CA . ALA A 1 194 ? 5.143 10.369 -7.395 1.00 93.50 194 ALA A CA 1
ATOM 1485 C C . ALA A 1 194 ? 4.936 10.360 -5.871 1.00 93.50 194 ALA A C 1
ATOM 1487 O O . ALA A 1 194 ? 4.137 9.568 -5.372 1.00 93.50 194 ALA A O 1
ATOM 1488 N N . MET A 1 195 ? 5.569 11.284 -5.139 1.00 95.50 195 MET A N 1
ATOM 1489 C CA . MET A 1 195 ? 5.359 11.459 -3.697 1.00 95.50 195 MET A CA 1
ATOM 1490 C C . MET A 1 195 ? 3.913 11.834 -3.369 1.00 95.50 195 MET A C 1
ATOM 1492 O O . MET A 1 195 ? 3.311 11.249 -2.470 1.00 95.50 195 MET A O 1
ATOM 1496 N N . ARG A 1 196 ? 3.334 12.803 -4.088 1.00 96.88 196 ARG A N 1
ATOM 1497 C CA . ARG A 1 196 ? 1.952 13.244 -3.858 1.00 96.88 196 ARG A CA 1
ATOM 1498 C C . ARG A 1 196 ? 0.961 12.100 -4.079 1.00 96.88 196 ARG A C 1
ATOM 1500 O O . ARG A 1 196 ? 0.041 11.930 -3.285 1.00 96.88 196 ARG A O 1
ATOM 1507 N N . LEU A 1 197 ? 1.146 11.321 -5.144 1.00 95.56 197 LEU A N 1
ATOM 1508 C CA . LEU A 1 197 ? 0.317 10.153 -5.442 1.00 95.56 197 LEU A CA 1
ATOM 1509 C C . LEU A 1 197 ? 0.526 9.028 -4.418 1.00 95.56 197 LEU A C 1
ATOM 1511 O O . LEU A 1 197 ? -0.440 8.355 -4.068 1.00 95.56 197 LEU A O 1
ATOM 1515 N N . ALA A 1 198 ? 1.752 8.843 -3.918 1.00 92.25 198 ALA A N 1
ATOM 1516 C CA . ALA A 1 198 ? 2.067 7.903 -2.843 1.00 92.25 198 ALA A CA 1
ATOM 1517 C C . ALA A 1 198 ? 1.366 8.274 -1.518 1.00 92.25 198 ALA A C 1
ATOM 1519 O O . ALA A 1 198 ? 0.783 7.417 -0.858 1.00 92.25 198 ALA A O 1
ATOM 1520 N N . ASP A 1 199 ? 1.352 9.556 -1.152 1.00 93.06 199 ASP A N 1
ATOM 1521 C CA . ASP A 1 199 ? 0.612 10.055 0.015 1.00 93.06 199 ASP A CA 1
ATOM 1522 C C . ASP A 1 199 ? -0.913 9.931 -0.183 1.00 93.06 199 ASP A C 1
ATOM 1524 O O . ASP A 1 199 ? -1.648 9.541 0.726 1.00 93.06 199 ASP A O 1
ATOM 1528 N N . GLU A 1 200 ? -1.407 10.200 -1.395 1.00 94.31 200 GLU A N 1
ATOM 1529 C CA . GLU A 1 200 ? -2.825 10.052 -1.735 1.00 94.31 200 GLU A CA 1
ATOM 1530 C C . GLU A 1 200 ? -3.288 8.589 -1.680 1.00 94.31 200 GLU A C 1
ATOM 1532 O O . GLU A 1 200 ? -4.347 8.304 -1.112 1.00 94.31 200 GLU A O 1
ATOM 1537 N N . ILE A 1 201 ? -2.508 7.651 -2.233 1.00 93.00 201 ILE A N 1
ATOM 1538 C CA . ILE A 1 201 ? -2.853 6.227 -2.189 1.00 93.00 201 ILE A CA 1
ATOM 1539 C C . ILE A 1 201 ? -2.812 5.701 -0.753 1.00 93.00 201 ILE A C 1
ATOM 1541 O O . ILE A 1 201 ? -3.687 4.922 -0.387 1.00 93.00 201 ILE A O 1
ATOM 1545 N N . GLU A 1 202 ? -1.865 6.153 0.076 1.00 90.44 202 GLU A N 1
ATOM 1546 C CA . GLU A 1 202 ? -1.783 5.756 1.482 1.00 90.44 202 GLU A CA 1
ATOM 1547 C C . GLU A 1 202 ? -3.033 6.212 2.241 1.00 90.44 202 GLU A C 1
ATOM 1549 O O . GLU A 1 202 ? -3.712 5.396 2.866 1.00 90.44 202 GLU A O 1
ATOM 1554 N N . LYS A 1 203 ? -3.417 7.488 2.098 1.00 91.06 203 LYS A N 1
ATOM 1555 C CA . LYS A 1 203 ? -4.659 8.026 2.680 1.00 91.06 203 LYS A CA 1
ATOM 1556 C C . LYS A 1 203 ? -5.892 7.267 2.204 1.00 91.06 203 LYS A C 1
ATOM 1558 O O . LYS A 1 203 ? -6.774 6.964 3.004 1.00 91.06 203 LYS A O 1
ATOM 1563 N N . LYS A 1 204 ? -5.956 6.948 0.909 1.00 90.19 204 LYS A N 1
ATOM 1564 C CA . LYS A 1 204 ? -7.060 6.188 0.314 1.00 90.19 204 LYS A CA 1
ATOM 1565 C C . LYS A 1 204 ? -7.142 4.773 0.880 1.00 90.19 204 LYS A C 1
ATOM 1567 O O . LYS A 1 204 ? -8.229 4.341 1.238 1.00 90.19 204 LYS A O 1
ATOM 1572 N N . VAL A 1 205 ? -6.017 4.072 0.985 1.00 87.69 205 VAL A N 1
ATOM 1573 C CA . VAL A 1 205 ? -5.941 2.727 1.567 1.00 87.69 205 VAL A CA 1
ATOM 1574 C C . VAL A 1 205 ? -6.384 2.742 3.030 1.00 87.69 205 VAL A C 1
ATOM 1576 O O . VAL A 1 205 ? -7.205 1.914 3.417 1.00 87.69 205 VAL A O 1
ATOM 1579 N N . VAL A 1 206 ? -5.896 3.703 3.823 1.00 86.06 206 VAL A N 1
ATOM 1580 C CA . VAL A 1 206 ? -6.303 3.868 5.227 1.00 86.06 206 VAL A CA 1
ATOM 1581 C C . VAL A 1 206 ? -7.808 4.098 5.327 1.00 86.06 206 VAL A C 1
ATOM 1583 O O . VAL A 1 206 ? -8.472 3.402 6.089 1.00 86.06 206 VAL A O 1
ATOM 1586 N N . ALA A 1 207 ? -8.357 5.011 4.523 1.00 86.06 207 ALA A N 1
ATOM 1587 C CA . ALA A 1 207 ? -9.787 5.293 4.518 1.00 86.06 207 ALA A CA 1
ATOM 1588 C C . ALA A 1 207 ? -10.623 4.077 4.087 1.00 86.06 207 ALA A C 1
ATOM 1590 O O . ALA A 1 207 ? -11.635 3.783 4.709 1.00 86.06 207 ALA A O 1
ATOM 1591 N N . GLU A 1 208 ? -10.216 3.352 3.043 1.00 83.62 208 GLU A N 1
ATOM 1592 C CA . GLU A 1 208 ? -10.929 2.156 2.583 1.00 83.62 208 GLU A CA 1
ATOM 1593 C C . GLU A 1 208 ? -10.918 1.043 3.642 1.00 83.62 208 GLU A C 1
ATOM 1595 O O . GLU A 1 208 ? -11.956 0.435 3.883 1.00 83.62 208 GLU A O 1
ATOM 1600 N N . ASP A 1 209 ? -9.791 0.812 4.321 1.00 78.81 209 ASP A N 1
ATOM 1601 C CA . ASP A 1 209 ? -9.712 -0.187 5.395 1.00 78.81 209 ASP A CA 1
ATOM 1602 C C . ASP A 1 209 ? -10.514 0.221 6.638 1.00 78.81 209 ASP A C 1
ATOM 1604 O O . ASP A 1 209 ? -11.099 -0.629 7.306 1.00 78.81 209 ASP A O 1
ATOM 1608 N N . GLU A 1 210 ? -10.589 1.519 6.945 1.00 75.00 210 GLU A N 1
ATOM 1609 C CA . GLU A 1 210 ? -11.454 2.025 8.014 1.00 75.00 210 GLU A CA 1
ATOM 1610 C C . GLU A 1 210 ? -12.947 1.930 7.652 1.00 75.00 210 GLU A C 1
ATOM 1612 O O . GLU A 1 210 ? -13.773 1.654 8.524 1.00 75.00 210 GLU A O 1
ATOM 1617 N N . VAL A 1 211 ? -13.309 2.124 6.378 1.00 61.69 211 VAL A N 1
ATOM 1618 C CA . VAL A 1 211 ? -14.700 2.075 5.889 1.00 61.69 211 VAL A CA 1
ATOM 1619 C C . VAL A 1 211 ? -15.206 0.644 5.723 1.00 61.69 211 VAL A C 1
ATOM 1621 O O . VAL A 1 211 ? -16.361 0.382 6.063 1.00 61.69 211 VAL A O 1
ATOM 1624 N N . ASP A 1 212 ? -14.366 -0.290 5.274 1.00 58.09 212 ASP A N 1
ATOM 1625 C CA . ASP A 1 212 ? -14.734 -1.706 5.149 1.00 58.09 212 ASP A CA 1
ATOM 1626 C C . ASP A 1 212 ? -15.104 -2.338 6.504 1.00 58.09 212 ASP A C 1
ATOM 1628 O O . ASP A 1 212 ? -15.888 -3.285 6.554 1.00 58.09 212 ASP A O 1
ATOM 1632 N N . GLU A 1 213 ? -14.622 -1.773 7.614 1.00 52.31 213 GLU A N 1
ATOM 1633 C CA . GLU A 1 213 ? -15.050 -2.143 8.969 1.00 52.31 213 GLU A CA 1
ATOM 1634 C C . GLU A 1 213 ? -16.095 -1.182 9.570 1.00 52.31 213 GLU A C 1
ATOM 1636 O O . GLU A 1 213 ? -16.804 -1.542 10.511 1.00 52.31 213 GLU A O 1
ATOM 1641 N N . GLY A 1 214 ? -16.202 0.042 9.042 1.00 45.84 214 GLY A N 1
ATOM 1642 C CA . GLY A 1 214 ? -17.000 1.144 9.590 1.00 45.84 214 GLY A CA 1
ATOM 1643 C C . GLY A 1 214 ? -18.353 1.403 8.918 1.00 45.84 214 GLY A C 1
ATOM 1644 O O . GLY A 1 214 ? -19.143 2.180 9.452 1.00 45.84 214 GLY A O 1
ATOM 1645 N N . PHE A 1 215 ? -18.660 0.755 7.788 1.00 41.22 215 PHE A N 1
ATOM 1646 C CA . PHE A 1 215 ? -19.997 0.788 7.171 1.00 41.22 215 PHE A CA 1
ATOM 1647 C C . PHE A 1 215 ? -20.790 -0.513 7.356 1.00 41.22 215 PHE A C 1
ATOM 1649 O O . PHE A 1 215 ? -21.768 -0.777 6.663 1.00 41.22 215 PHE A O 1
ATOM 1656 N N . LEU A 1 216 ? -20.444 -1.304 8.368 1.00 40.75 216 LEU A N 1
ATOM 1657 C CA . LEU A 1 216 ? -21.484 -1.941 9.157 1.00 40.75 216 LEU A CA 1
ATOM 1658 C C . LEU A 1 216 ? -21.851 -0.928 10.232 1.00 40.75 216 LEU A C 1
ATOM 1660 O O . LEU A 1 216 ? -21.178 -0.846 11.254 1.00 40.75 216 LEU A O 1
ATOM 1664 N N . VAL A 1 217 ? -22.943 -0.180 10.043 1.00 39.47 217 VAL A N 1
ATOM 1665 C CA . VAL A 1 217 ? -23.703 0.235 11.226 1.00 39.47 217 VAL A CA 1
ATOM 1666 C C . VAL A 1 217 ? -23.993 -1.080 11.940 1.00 39.47 217 VAL A C 1
ATOM 1668 O O . VAL A 1 217 ? -24.712 -1.911 11.374 1.00 39.47 217 VAL A O 1
ATOM 1671 N N . PRO A 1 218 ? -23.420 -1.353 13.125 1.00 41.31 218 PRO A N 1
ATOM 1672 C CA . PRO A 1 218 ? -23.805 -2.540 13.843 1.00 41.31 218 PRO A CA 1
ATOM 1673 C C . PRO A 1 218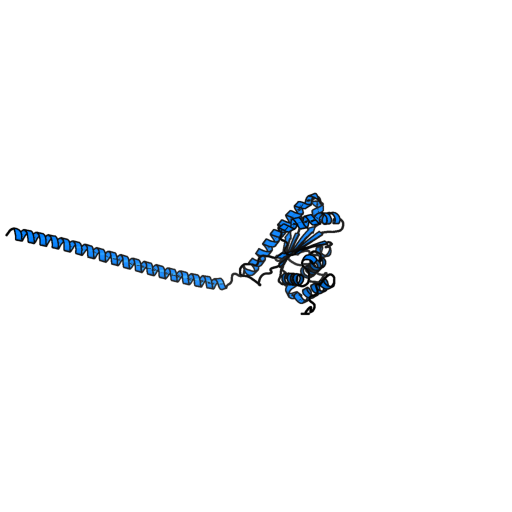 ? -25.299 -2.360 14.061 1.00 41.31 218 PRO A C 1
ATOM 1675 O O . PRO A 1 218 ? -25.719 -1.404 14.709 1.00 41.31 218 PRO A O 1
ATOM 1678 N N . VAL A 1 219 ? -26.122 -3.275 13.560 1.00 42.53 219 VAL A N 1
ATOM 1679 C CA . VAL A 1 219 ? -27.539 -3.336 13.950 1.00 42.53 219 VAL A CA 1
ATOM 1680 C C . VAL A 1 219 ? -27.648 -3.474 15.490 1.00 42.53 219 VAL A C 1
ATOM 1682 O O . VAL A 1 219 ? -28.670 -3.160 16.089 1.00 42.53 219 VAL A O 1
ATOM 1685 N N . LYS A 1 220 ? -26.537 -3.806 16.173 1.00 40.69 220 LYS A N 1
ATOM 1686 C CA . LYS A 1 220 ? -26.341 -3.713 17.629 1.00 40.69 220 LYS A CA 1
ATOM 1687 C C . LYS A 1 220 ? -26.326 -2.292 18.226 1.00 40.69 220 LYS A C 1
ATOM 1689 O O . LYS A 1 220 ? -26.554 -2.172 19.427 1.00 40.69 220 LYS A O 1
ATOM 1694 N N . ASN A 1 221 ? -26.142 -1.225 17.448 1.00 44.31 221 ASN A N 1
ATOM 1695 C CA . ASN A 1 221 ? -26.255 0.150 17.952 1.00 44.31 221 ASN A CA 1
ATOM 1696 C C . ASN A 1 221 ? -27.706 0.613 18.122 1.00 44.31 221 ASN A C 1
ATOM 1698 O O . ASN A 1 221 ? -27.931 1.579 18.841 1.00 44.31 221 ASN A O 1
ATOM 1702 N N . VAL A 1 222 ? -28.699 -0.094 17.569 1.00 49.22 222 VAL A N 1
ATOM 1703 C CA . VAL A 1 222 ? -30.105 0.168 17.923 1.00 49.22 222 VAL A CA 1
ATOM 1704 C C . VAL A 1 222 ? -30.339 -0.165 19.400 1.00 49.22 222 VAL A C 1
ATOM 1706 O O . VAL A 1 222 ? -30.927 0.625 20.129 1.00 49.22 222 VAL A O 1
ATOM 1709 N N . TRP A 1 223 ? -29.767 -1.270 19.889 1.00 49.31 223 TRP A N 1
ATOM 1710 C CA . TRP A 1 223 ? -29.971 -1.707 21.272 1.00 49.31 223 TRP A CA 1
ATOM 1711 C C . TRP A 1 223 ? -29.253 -0.823 22.297 1.00 49.31 223 TRP A C 1
ATOM 1713 O O . TRP A 1 223 ? -29.794 -0.546 23.365 1.00 49.31 223 TRP A O 1
ATOM 1723 N N . ILE A 1 224 ? -28.054 -0.328 21.967 1.00 54.72 224 ILE A N 1
ATOM 1724 C CA . ILE A 1 224 ? -27.336 0.623 22.828 1.00 54.72 224 ILE A CA 1
ATOM 1725 C C . ILE A 1 224 ? -28.069 1.969 22.856 1.00 54.72 224 ILE A C 1
ATOM 1727 O O . ILE A 1 224 ? -28.209 2.551 23.926 1.00 54.72 224 ILE A O 1
ATOM 1731 N N . VAL A 1 225 ? -28.599 2.440 21.722 1.00 58.62 225 VAL A N 1
ATOM 1732 C CA . VAL A 1 225 ? -29.378 3.685 21.677 1.00 58.62 225 VAL A CA 1
ATOM 1733 C C . VAL A 1 225 ? -30.686 3.554 22.458 1.00 58.62 225 VAL A C 1
ATOM 1735 O O . VAL A 1 225 ? -31.018 4.470 23.204 1.00 58.62 225 VAL A O 1
ATOM 1738 N N . ASP A 1 226 ? -31.402 2.433 22.362 1.00 70.44 226 ASP A N 1
ATOM 1739 C CA . ASP A 1 226 ? -32.646 2.231 23.114 1.00 70.44 226 ASP A CA 1
ATOM 1740 C C . ASP A 1 226 ? -32.395 2.058 24.616 1.00 70.44 226 ASP A C 1
ATOM 1742 O O . ASP A 1 226 ? -33.127 2.625 25.428 1.00 70.44 226 ASP A O 1
ATOM 1746 N N . LYS A 1 227 ? -31.313 1.368 25.004 1.00 72.00 227 LYS A N 1
ATOM 1747 C CA . LYS A 1 227 ? -30.896 1.276 26.408 1.00 72.00 227 LYS A CA 1
ATOM 1748 C C . LYS A 1 227 ? -30.479 2.640 26.963 1.00 72.00 227 LYS A C 1
ATOM 1750 O O . LYS A 1 227 ? -30.955 3.021 28.026 1.00 72.00 227 LYS A O 1
ATOM 1755 N N . LEU A 1 228 ? -29.671 3.407 26.229 1.00 73.19 228 LEU A N 1
ATOM 1756 C CA . LEU A 1 228 ? -29.277 4.763 26.626 1.00 73.19 228 LEU A CA 1
ATOM 1757 C C . LEU A 1 228 ? -30.477 5.718 26.667 1.00 73.19 228 LEU A C 1
ATOM 1759 O O . LEU A 1 228 ? -30.549 6.563 27.553 1.00 73.19 228 LEU A O 1
ATOM 1763 N N . ARG A 1 229 ? -31.450 5.581 25.757 1.00 79.19 229 ARG A N 1
ATOM 1764 C CA . ARG A 1 229 ? -32.712 6.339 25.803 1.00 79.19 229 ARG A CA 1
ATOM 1765 C C . ARG A 1 229 ? -33.546 5.972 27.025 1.00 79.19 229 ARG A C 1
ATOM 1767 O O . ARG A 1 229 ? -34.100 6.871 27.650 1.00 79.19 229 ARG A O 1
ATOM 1774 N N . ALA A 1 230 ? -33.623 4.689 27.377 1.00 81.00 230 ALA A N 1
ATOM 1775 C CA . ALA A 1 230 ? -34.324 4.232 28.572 1.00 81.00 230 ALA A CA 1
ATOM 1776 C C . ALA A 1 230 ? -33.637 4.723 29.858 1.00 81.00 230 ALA A C 1
ATOM 1778 O O . ALA A 1 230 ? -34.313 5.228 30.751 1.00 81.00 230 ALA A O 1
ATOM 1779 N N . GLU A 1 231 ? -32.305 4.651 29.932 1.00 84.00 231 GLU A N 1
ATOM 1780 C CA . GLU A 1 231 ? -31.515 5.183 31.050 1.00 84.00 231 GLU A CA 1
ATOM 1781 C C . GLU A 1 231 ? -31.656 6.709 31.165 1.00 84.00 231 GLU A C 1
ATOM 1783 O O . GLU A 1 231 ? -31.872 7.230 32.259 1.00 84.00 231 GLU A O 1
ATOM 1788 N N . LEU A 1 232 ? -31.632 7.431 30.040 1.00 86.88 232 LEU A N 1
ATOM 1789 C CA . LEU A 1 232 ? -31.841 8.879 30.008 1.00 86.88 232 LEU A CA 1
ATOM 1790 C C . LEU A 1 232 ? -33.262 9.263 30.446 1.00 86.88 232 LEU A C 1
ATOM 1792 O O . LEU A 1 232 ? -33.436 10.212 31.210 1.00 86.88 232 LEU A O 1
ATOM 1796 N N . ALA A 1 233 ? -34.281 8.522 30.002 1.00 89.19 233 ALA A N 1
ATOM 1797 C CA . ALA A 1 233 ? -35.664 8.735 30.421 1.00 89.19 233 ALA A CA 1
ATOM 1798 C C . ALA A 1 233 ? -35.858 8.448 31.919 1.00 89.19 233 ALA A C 1
ATOM 1800 O O . ALA A 1 233 ? -36.515 9.223 32.613 1.00 89.19 233 ALA A O 1
ATOM 1801 N N . ALA A 1 234 ? -35.247 7.378 32.438 1.00 87.25 234 ALA A N 1
ATOM 1802 C CA . ALA A 1 234 ? -35.273 7.056 33.862 1.00 87.25 234 ALA A CA 1
ATOM 1803 C C . ALA A 1 234 ? -34.591 8.148 34.700 1.00 87.25 234 ALA A C 1
ATOM 1805 O O . ALA A 1 234 ? -35.163 8.606 35.688 1.00 87.25 234 ALA A O 1
ATOM 1806 N N . SER A 1 235 ? -33.421 8.624 34.266 1.00 87.06 235 SER A N 1
ATOM 1807 C CA . SER A 1 235 ? -32.695 9.704 34.939 1.00 87.06 235 SER A CA 1
ATOM 1808 C C . SER A 1 235 ? -33.482 11.019 34.932 1.00 87.06 235 SER A C 1
ATOM 1810 O O . SER A 1 235 ? -33.555 11.699 35.955 1.00 87.06 235 SER A O 1
ATOM 1812 N N . LYS A 1 236 ? -34.156 11.347 33.821 1.00 90.75 236 LYS A N 1
ATOM 1813 C CA . LYS A 1 236 ? -35.034 12.522 33.738 1.00 90.75 236 LYS A CA 1
ATOM 1814 C C . LYS A 1 236 ? -36.216 12.427 34.709 1.00 90.75 236 LYS A C 1
ATOM 1816 O O . LYS A 1 236 ? -36.494 13.390 35.416 1.00 90.75 236 LYS A O 1
ATOM 1821 N N . ASN A 1 237 ? -36.868 11.267 34.788 1.00 89.50 237 ASN A N 1
ATOM 1822 C CA . ASN A 1 237 ? -37.973 11.046 35.724 1.00 89.50 237 ASN A CA 1
ATOM 1823 C C . ASN A 1 237 ? -37.516 11.140 37.189 1.00 89.50 237 ASN A C 1
ATOM 1825 O O . ASN A 1 237 ? -38.239 11.676 38.029 1.00 89.50 237 ASN A O 1
ATOM 1829 N N . GLU A 1 238 ? -36.319 10.640 37.508 1.00 90.38 238 GLU A N 1
ATOM 1830 C CA . GLU A 1 238 ? -35.738 10.773 38.847 1.00 90.38 238 GLU A CA 1
ATOM 1831 C C . GLU A 1 238 ? -35.455 12.241 39.193 1.00 90.38 238 GLU A C 1
ATOM 1833 O O . GLU A 1 238 ? -35.720 12.673 40.317 1.00 90.38 238 GLU A O 1
ATOM 1838 N N . LEU A 1 239 ? -34.956 13.019 38.228 1.00 90.44 239 LEU A N 1
ATOM 1839 C CA . LEU A 1 239 ? -34.711 14.448 38.403 1.00 90.44 239 LEU A CA 1
ATOM 1840 C C . LEU A 1 239 ? -36.021 15.209 38.660 1.00 90.44 239 LEU A C 1
ATOM 1842 O O . LEU A 1 239 ? -36.123 15.926 39.650 1.00 90.44 239 LEU A O 1
ATOM 1846 N N . GLU A 1 240 ? -37.061 14.959 37.857 1.00 91.94 240 GLU A N 1
ATOM 1847 C CA . GLU A 1 240 ? -38.388 15.566 38.049 1.00 91.94 240 GLU A CA 1
ATOM 1848 C C . GLU A 1 240 ? -39.014 15.195 39.406 1.00 91.94 240 GLU A C 1
ATOM 1850 O O . GLU A 1 240 ? -39.698 16.008 40.034 1.00 91.94 240 GLU A O 1
ATOM 1855 N N . ALA A 1 241 ? -38.785 13.971 39.896 1.00 90.12 241 ALA A N 1
ATOM 1856 C CA . ALA A 1 241 ? -39.232 13.560 41.224 1.00 90.12 241 ALA A CA 1
ATOM 1857 C C . ALA A 1 241 ? -38.475 14.295 42.344 1.00 90.12 241 ALA A C 1
ATOM 1859 O O . ALA A 1 241 ? -39.087 14.685 43.344 1.00 90.12 241 ALA A O 1
ATOM 1860 N N . LYS A 1 242 ? -37.163 14.513 42.179 1.00 90.31 242 LYS A N 1
ATOM 1861 C CA . LYS A 1 242 ? -36.348 15.298 43.119 1.00 90.31 242 LYS A CA 1
ATOM 1862 C C . LYS A 1 242 ? -36.773 16.764 43.145 1.00 90.31 242 LYS A C 1
ATOM 1864 O O . LYS A 1 242 ? -36.913 17.309 44.238 1.00 90.31 242 LYS A O 1
ATOM 1869 N N . ASP A 1 243 ? -37.062 17.359 41.992 1.00 92.38 243 ASP A N 1
ATOM 1870 C CA . ASP A 1 243 ? -37.537 18.744 41.900 1.00 92.38 243 ASP A CA 1
ATOM 1871 C C . ASP A 1 243 ? -38.881 18.922 42.621 1.00 92.38 243 ASP A C 1
ATOM 1873 O O . ASP A 1 243 ? -39.020 19.796 43.476 1.00 92.38 243 ASP A O 1
ATOM 1877 N N . LYS A 1 244 ? -39.844 18.015 42.403 1.00 91.50 244 LYS A N 1
ATOM 1878 C CA . LYS A 1 244 ? -41.124 18.024 43.140 1.00 91.50 244 LYS A CA 1
ATOM 1879 C C . LYS A 1 244 ? -40.941 17.865 44.651 1.00 91.50 244 LYS A C 1
ATOM 1881 O O . LYS A 1 244 ? -41.674 18.469 45.437 1.00 91.50 244 LYS A O 1
ATOM 1886 N N . ALA A 1 245 ? -39.983 17.043 45.079 1.00 91.31 245 ALA A N 1
ATOM 1887 C CA . ALA A 1 245 ? -39.680 16.866 46.497 1.00 91.31 245 ALA A CA 1
ATOM 1888 C C . ALA A 1 245 ? -39.048 18.124 47.119 1.00 91.31 245 ALA A C 1
ATOM 1890 O O . ALA A 1 245 ? -39.313 18.419 48.288 1.00 91.31 245 ALA A O 1
ATOM 1891 N N . LEU A 1 246 ? -38.239 18.867 46.358 1.00 91.81 246 LEU A N 1
ATOM 1892 C CA . LEU A 1 246 ? -37.699 20.162 46.775 1.00 91.81 246 LEU A CA 1
ATOM 1893 C C . LEU A 1 246 ? -38.806 21.215 46.886 1.00 91.81 246 LEU A C 1
ATOM 1895 O O . LEU A 1 246 ? -38.942 21.814 47.950 1.00 91.81 246 LEU A O 1
ATOM 1899 N N . GLU A 1 247 ? -39.688 21.337 45.890 1.00 92.38 247 GLU A N 1
ATOM 1900 C CA . GLU A 1 247 ? -40.832 22.262 45.958 1.00 92.38 247 GLU A CA 1
ATOM 1901 C C . GLU A 1 247 ? -41.736 22.000 47.177 1.00 92.38 247 GLU A C 1
ATOM 1903 O O . GLU A 1 247 ? -42.247 22.926 47.814 1.00 92.38 247 GLU A O 1
ATOM 1908 N N . ALA A 1 248 ? -41.949 20.728 47.529 1.00 91.12 248 ALA A N 1
ATOM 1909 C CA . ALA A 1 248 ? -42.723 20.363 48.712 1.00 91.12 248 ALA A CA 1
ATOM 1910 C C . ALA A 1 248 ? -42.025 20.783 50.018 1.00 91.12 248 ALA A C 1
ATOM 1912 O O . ALA A 1 248 ? -42.692 21.221 50.961 1.00 91.12 248 ALA A O 1
ATOM 1913 N N . LYS A 1 249 ? -40.691 20.673 50.081 1.00 91.12 249 LYS A N 1
ATOM 1914 C CA . LYS A 1 249 ? -39.898 21.138 51.227 1.00 91.12 249 LYS A CA 1
ATOM 1915 C C . LYS A 1 249 ? -39.940 22.655 51.363 1.00 91.12 249 LYS A C 1
ATOM 1917 O O . LYS A 1 249 ? -40.122 23.133 52.481 1.00 91.12 249 LYS A O 1
ATOM 1922 N N . ASP A 1 250 ? -39.856 23.386 50.258 1.00 92.12 250 ASP A N 1
ATOM 1923 C CA . ASP A 1 250 ? -39.920 24.850 50.265 1.00 92.12 250 ASP A CA 1
ATOM 1924 C C . ASP A 1 250 ? -41.276 25.341 50.785 1.00 92.12 250 ASP A C 1
ATOM 1926 O O . ASP A 1 250 ? -41.333 26.149 51.712 1.00 92.12 250 ASP A O 1
ATOM 1930 N N . LYS A 1 251 ? -42.385 24.751 50.317 1.00 91.12 251 LYS A N 1
ATOM 1931 C CA . LYS A 1 251 ? -43.730 25.055 50.847 1.00 91.12 251 LYS A CA 1
ATOM 1932 C C . LYS A 1 251 ? -43.861 24.761 52.343 1.00 91.12 251 LYS A C 1
ATOM 1934 O O . LYS A 1 251 ? -44.530 25.497 53.071 1.00 91.12 251 LYS A O 1
ATOM 1939 N N . ALA A 1 252 ? -43.242 23.681 52.821 1.00 91.81 252 ALA A N 1
ATOM 1940 C CA . ALA A 1 252 ? -43.250 23.342 54.240 1.00 91.81 252 ALA A CA 1
ATOM 1941 C C . ALA A 1 252 ? -42.433 24.338 55.082 1.00 91.81 252 ALA A C 1
ATOM 1943 O O . ALA A 1 252 ? -42.826 24.642 56.212 1.00 91.81 252 ALA A O 1
ATOM 1944 N N . LEU A 1 253 ? -41.323 24.856 54.547 1.00 92.00 253 LEU A N 1
ATOM 1945 C CA . LEU A 1 253 ? -40.538 25.915 55.183 1.00 92.00 253 LEU A CA 1
ATOM 1946 C C . LEU A 1 253 ? -41.324 27.228 55.243 1.00 92.00 253 LEU A C 1
ATOM 1948 O O . LEU A 1 253 ? -41.472 27.777 56.332 1.00 92.00 253 LEU A O 1
ATOM 1952 N N . GLU A 1 254 ? -41.954 27.654 54.146 1.00 92.88 254 GLU A N 1
ATOM 1953 C CA . GLU A 1 254 ? -42.803 28.855 54.144 1.00 92.88 254 GLU A CA 1
ATOM 1954 C C . GLU A 1 254 ? -43.942 28.777 55.174 1.00 92.88 254 GLU A C 1
ATOM 1956 O O . GLU A 1 254 ? -44.282 29.764 55.835 1.00 92.88 254 GLU A O 1
ATOM 1961 N N . ALA A 1 255 ? -44.556 27.600 55.334 1.00 91.69 255 ALA A N 1
ATOM 1962 C CA . ALA A 1 255 ? -45.595 27.389 56.337 1.00 91.69 255 ALA A CA 1
ATOM 1963 C C . ALA A 1 255 ? -45.048 27.515 57.770 1.00 91.69 255 ALA A C 1
ATOM 1965 O O . ALA A 1 255 ? -45.709 28.103 58.634 1.00 91.69 255 ALA 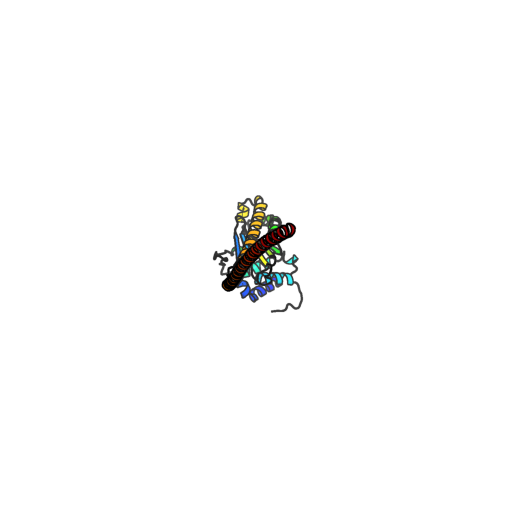A O 1
ATOM 1966 N N . LYS A 1 256 ? -43.837 27.002 58.027 1.00 91.44 256 LYS A N 1
ATOM 1967 C CA . LYS A 1 256 ? -43.157 27.157 59.321 1.00 91.44 256 LYS A CA 1
ATOM 1968 C C . LYS A 1 256 ? -42.814 28.614 59.607 1.00 91.44 256 LYS A C 1
ATOM 1970 O O . LYS A 1 256 ? -43.066 29.065 60.723 1.00 91.44 256 LYS A O 1
ATOM 1975 N N . ASP A 1 257 ? -42.335 29.354 58.614 1.00 93.19 257 ASP A N 1
ATOM 1976 C CA . ASP A 1 257 ? -42.008 30.774 58.762 1.00 93.19 257 ASP A CA 1
ATOM 1977 C C . ASP A 1 257 ? -43.253 31.605 59.089 1.00 93.19 257 ASP A C 1
ATOM 1979 O O . ASP A 1 257 ? -43.242 32.419 60.015 1.00 93.19 257 ASP A O 1
ATOM 1983 N N . LYS A 1 258 ? -44.383 31.337 58.418 1.00 92.19 258 LYS A N 1
ATOM 1984 C CA . LYS A 1 258 ? -45.673 31.971 58.749 1.00 92.19 258 LYS A CA 1
ATOM 1985 C C . LYS A 1 258 ? -46.126 31.651 60.176 1.00 92.19 258 LYS A C 1
ATOM 1987 O O . LYS A 1 258 ? -46.616 32.538 60.877 1.00 92.19 258 LYS A O 1
ATOM 1992 N N . ALA A 1 259 ? -45.958 30.406 60.621 1.00 92.88 259 ALA A N 1
ATOM 1993 C CA . ALA A 1 259 ? -46.314 29.997 61.978 1.00 92.88 259 ALA A CA 1
ATOM 1994 C C . ALA A 1 259 ? -45.420 30.658 63.043 1.00 92.88 259 ALA A C 1
ATOM 1996 O O . ALA A 1 259 ? -45.923 31.075 64.089 1.00 92.88 259 ALA A O 1
ATOM 1997 N N . LEU A 1 260 ? -44.116 30.790 62.779 1.00 92.69 260 LEU A N 1
ATOM 1998 C CA . LEU A 1 260 ? -43.182 31.508 63.650 1.00 92.69 260 LEU A CA 1
ATOM 1999 C C . LEU A 1 260 ? -43.542 32.992 63.743 1.00 92.69 260 LEU A C 1
ATOM 2001 O O . LEU A 1 260 ? -43.725 33.499 64.847 1.00 92.69 260 LEU A O 1
ATOM 2005 N N . ALA A 1 261 ? -43.790 33.653 62.610 1.00 93.12 261 ALA A N 1
ATOM 2006 C CA . ALA A 1 261 ? -44.203 35.054 62.590 1.00 93.12 261 ALA A CA 1
ATOM 2007 C C . ALA A 1 261 ? -45.511 35.303 63.370 1.00 93.12 261 ALA A C 1
ATOM 2009 O O . ALA A 1 261 ? -45.672 36.336 64.025 1.00 93.12 261 ALA A O 1
ATOM 2010 N N . ALA A 1 262 ? -46.459 34.359 63.332 1.00 92.44 262 ALA A N 1
ATOM 2011 C CA . ALA A 1 262 ? -47.681 34.434 64.130 1.00 92.44 262 ALA A CA 1
ATOM 2012 C C . ALA A 1 262 ? -47.401 34.305 65.639 1.00 92.44 262 ALA A C 1
ATOM 2014 O O . ALA A 1 262 ? -47.958 35.068 66.434 1.00 92.44 262 ALA A O 1
ATOM 2015 N N . LYS A 1 263 ? -46.512 33.384 66.039 1.00 92.38 263 LYS A N 1
ATOM 2016 C CA . LYS A 1 263 ? -46.083 33.233 67.438 1.00 92.38 263 LYS A CA 1
ATOM 2017 C C . LYS A 1 263 ? -45.359 34.474 67.953 1.00 92.38 263 LYS A C 1
ATOM 2019 O O . LYS A 1 263 ? -45.650 34.908 69.065 1.00 92.38 263 LYS A O 1
ATOM 2024 N N . ASP A 1 264 ? -44.494 35.081 67.146 1.00 93.44 264 ASP A N 1
ATOM 2025 C CA . ASP A 1 264 ? -43.783 36.308 67.520 1.00 93.44 264 ASP A CA 1
ATOM 2026 C C . ASP A 1 264 ? -44.748 37.476 67.750 1.00 93.44 264 ASP A C 1
ATOM 2028 O O . ASP A 1 264 ? -44.626 38.201 68.742 1.00 93.44 264 ASP A O 1
ATOM 2032 N N . LYS A 1 265 ? -45.772 37.623 66.896 1.00 91.94 265 LYS A N 1
ATOM 2033 C CA . LYS A 1 265 ? -46.839 38.618 67.095 1.00 91.94 265 LYS A CA 1
ATOM 2034 C C . LYS A 1 265 ? -47.627 38.373 68.382 1.00 91.94 265 LYS A C 1
ATOM 2036 O O . LYS A 1 265 ? -47.881 39.324 69.121 1.00 91.94 265 LYS A O 1
ATOM 2041 N N . ALA A 1 266 ? -47.998 37.123 68.663 1.00 92.50 266 ALA A N 1
ATOM 2042 C CA . ALA A 1 266 ? -48.709 36.765 69.890 1.00 92.50 266 ALA A CA 1
ATOM 2043 C C . ALA A 1 266 ? -47.859 37.056 71.137 1.00 92.50 266 ALA A C 1
ATOM 2045 O O . ALA A 1 266 ? -48.337 37.686 72.079 1.00 92.50 266 ALA A O 1
ATOM 2046 N N . LEU A 1 267 ? -46.574 36.689 71.112 1.00 92.50 267 LEU A N 1
ATOM 2047 C CA . LEU A 1 267 ? -45.639 36.962 72.200 1.00 92.50 267 LEU A CA 1
ATOM 2048 C C . LEU A 1 267 ? -45.460 38.469 72.430 1.00 92.50 267 LEU A C 1
ATOM 2050 O O . LEU A 1 267 ? -45.452 38.922 73.575 1.00 92.50 267 LEU A O 1
ATOM 2054 N N . ALA A 1 268 ? -45.340 39.259 71.360 1.00 92.25 268 ALA A N 1
ATOM 2055 C CA . ALA A 1 268 ? -45.254 40.714 71.451 1.00 92.25 268 ALA A CA 1
ATOM 2056 C C . ALA A 1 268 ? -46.522 41.332 72.068 1.00 92.25 268 ALA A C 1
ATOM 2058 O O . ALA A 1 268 ? -46.419 42.244 72.891 1.00 92.25 268 ALA A O 1
ATOM 2059 N N . ALA A 1 269 ? -47.708 40.822 71.721 1.00 91.31 269 ALA A N 1
ATOM 2060 C CA . ALA A 1 269 ? -48.969 41.255 72.322 1.00 91.31 269 ALA A CA 1
ATOM 2061 C C . ALA A 1 269 ? -49.038 40.907 73.819 1.00 91.31 269 ALA A C 1
ATOM 2063 O O . ALA A 1 269 ? -49.336 41.781 74.632 1.00 91.31 269 ALA A O 1
ATOM 2064 N N . SER A 1 270 ? -48.679 39.677 74.206 1.00 90.88 270 SER A N 1
ATOM 2065 C CA . SER A 1 270 ? -48.626 39.273 75.617 1.00 90.88 270 SER A CA 1
ATOM 2066 C C . SER A 1 270 ? -47.629 40.105 76.426 1.00 90.88 270 SER A C 1
ATOM 2068 O O . SER A 1 270 ? -47.930 40.483 77.554 1.00 90.88 270 SER A O 1
ATOM 2070 N N . LYS A 1 271 ? -46.461 40.444 75.859 1.00 91.94 271 LYS A N 1
ATOM 2071 C CA . LYS A 1 271 ? -45.488 41.337 76.511 1.00 91.94 271 LYS A CA 1
ATOM 2072 C C . LYS A 1 271 ? -46.074 42.72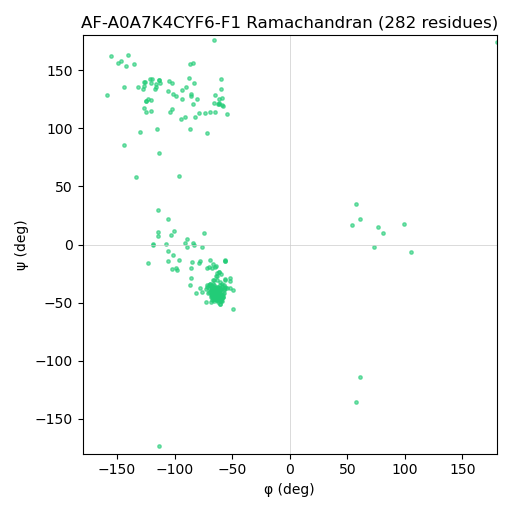5 76.779 1.00 91.94 271 LYS A C 1
ATOM 2074 O O . LYS A 1 271 ? -45.924 43.222 77.892 1.00 91.94 271 LYS A O 1
ATOM 2079 N N . LYS A 1 272 ? -46.773 43.315 75.800 1.00 91.38 272 LYS A N 1
ATOM 2080 C CA . LYS A 1 272 ? -47.458 44.609 75.972 1.00 91.38 272 LYS A CA 1
ATOM 2081 C C . LYS A 1 272 ? -48.538 44.551 77.051 1.00 91.38 272 LYS A C 1
ATOM 2083 O O . LYS A 1 272 ? -48.649 45.482 77.841 1.00 91.38 272 LYS A O 1
ATOM 2088 N N . GLU A 1 273 ? -49.309 43.467 77.110 1.00 92.12 273 GLU A N 1
ATOM 2089 C CA . GLU A 1 273 ? -50.348 43.304 78.131 1.00 92.12 273 GLU A CA 1
ATOM 2090 C C . GLU A 1 273 ? -49.750 43.157 79.535 1.00 92.12 273 GLU A C 1
ATOM 2092 O O . GLU A 1 273 ? -50.191 43.822 80.468 1.00 92.12 273 GLU A O 1
ATOM 2097 N N . ILE A 1 274 ? -48.682 42.365 79.685 1.00 91.50 274 ILE A N 1
ATOM 2098 C CA . ILE A 1 274 ? -47.944 42.258 80.953 1.00 91.50 274 ILE A CA 1
ATOM 2099 C C . ILE A 1 274 ? -47.411 43.628 81.386 1.00 91.50 274 ILE A C 1
ATOM 2101 O O . ILE A 1 274 ? -47.502 43.979 82.560 1.00 91.50 274 ILE A O 1
ATOM 2105 N N . GLU A 1 275 ? -46.847 44.407 80.464 1.00 90.62 275 GLU A N 1
ATOM 2106 C CA . GLU A 1 275 ? -46.341 45.748 80.759 1.00 90.62 275 GLU A CA 1
ATOM 2107 C C . GLU A 1 275 ? -47.463 46.700 81.194 1.00 90.62 275 GLU A C 1
ATOM 2109 O O . GLU A 1 275 ? -47.323 47.403 82.196 1.00 90.62 275 GLU A O 1
ATOM 2114 N N . ARG A 1 276 ? -48.614 46.657 80.515 1.00 90.25 276 ARG A N 1
ATOM 2115 C CA . ARG A 1 276 ? -49.813 47.415 80.890 1.00 90.25 276 ARG A CA 1
ATOM 2116 C C . ARG A 1 276 ? -50.310 47.044 82.291 1.00 90.25 276 ARG A C 1
ATOM 2118 O O . ARG A 1 276 ? -50.564 47.940 83.095 1.00 90.25 276 ARG A O 1
ATOM 2125 N N . LEU A 1 277 ? -50.422 45.751 82.599 1.00 90.62 277 LEU A N 1
ATOM 2126 C CA . LEU A 1 277 ? -50.837 45.268 83.922 1.00 90.62 277 LEU A CA 1
ATOM 2127 C C . LEU A 1 277 ? -49.841 45.692 85.010 1.00 90.62 277 LEU A C 1
ATOM 2129 O O . LEU A 1 277 ? -50.255 46.146 86.075 1.00 90.62 277 LEU A O 1
ATOM 2133 N N . LYS A 1 278 ? -48.529 45.632 84.733 1.00 89.44 278 LYS A N 1
ATOM 2134 C CA . LYS A 1 278 ? -47.489 46.140 85.645 1.00 89.44 278 LYS A CA 1
ATOM 2135 C C . LYS A 1 278 ? -47.647 47.637 85.929 1.00 89.44 278 LYS A C 1
ATOM 2137 O O . LYS A 1 278 ? -47.542 48.036 87.084 1.00 89.44 278 LYS A O 1
ATOM 2142 N N . GLN A 1 279 ? -47.936 48.453 84.911 1.00 85.06 279 GLN A N 1
ATOM 2143 C CA . GLN A 1 279 ? -48.185 49.893 85.081 1.00 85.06 279 GLN A CA 1
ATOM 2144 C C . GLN A 1 279 ? -49.470 50.199 85.867 1.00 85.06 279 GLN A C 1
ATOM 2146 O O . GLN A 1 279 ? -49.549 51.232 86.530 1.00 85.06 279 GLN A O 1
ATOM 2151 N N . GLN A 1 280 ? -50.494 49.345 85.777 1.00 83.50 280 GLN A N 1
ATOM 2152 C CA . GLN A 1 280 ? -51.708 49.475 86.590 1.00 83.50 280 GLN A CA 1
ATOM 2153 C C . GLN A 1 280 ? -51.438 49.126 88.056 1.00 83.50 280 GLN A C 1
ATOM 2155 O O . GLN A 1 280 ? -51.881 49.860 88.935 1.00 83.50 280 GLN A O 1
ATOM 2160 N N . LEU A 1 281 ? -50.665 48.065 88.312 1.00 79.94 281 LEU A N 1
ATOM 2161 C CA . LEU A 1 281 ? -50.263 47.681 89.667 1.00 79.94 281 LEU A CA 1
ATOM 2162 C C . LEU A 1 281 ? -49.402 48.752 90.349 1.00 79.94 281 LEU A C 1
ATOM 2164 O O . LEU A 1 281 ? -49.544 48.965 91.542 1.00 79.94 281 LEU A O 1
ATOM 2168 N N . SER A 1 282 ? -48.530 49.447 89.612 1.00 76.62 282 SER A N 1
ATOM 2169 C CA . SER A 1 282 ? -47.661 50.490 90.181 1.00 76.62 282 SER A CA 1
ATOM 2170 C C . SER A 1 282 ? -48.371 51.819 90.486 1.00 76.62 282 SER A C 1
ATOM 2172 O O . SER A 1 282 ? -47.714 52.766 90.909 1.00 76.62 282 SER A O 1
ATOM 2174 N N . LYS A 1 283 ? -49.670 51.939 90.181 1.00 69.50 283 LYS A N 1
ATOM 2175 C CA . LYS A 1 283 ? -50.498 53.132 90.446 1.00 69.50 283 LYS A CA 1
ATOM 2176 C C . LYS A 1 283 ? -51.501 52.929 91.595 1.00 69.50 283 LYS A C 1
ATOM 2178 O O . LYS A 1 283 ? -52.271 53.850 91.863 1.00 69.50 283 LYS A O 1
ATOM 2183 N N . GLN A 1 284 ? -51.511 51.748 92.218 1.00 54.66 284 GLN A N 1
ATOM 2184 C CA . GLN A 1 284 ? -52.199 51.459 93.483 1.00 54.66 284 GLN A CA 1
ATOM 2185 C C . GLN A 1 284 ? -51.225 51.622 94.647 1.00 54.66 284 GLN A C 1
ATOM 2187 O O . GLN A 1 284 ? -51.696 52.055 95.719 1.00 54.66 284 GLN A O 1
#

Mean predicted aligned error: 14.7 Å

pLDDT: mean 78.13, std 15.41, range [35.72, 96.88]

Radius of gyration: 38.95 Å; Cα contacts (8 Å, |Δi|>4): 322; chains: 1; bounding box: 72×81×120 Å

Solvent-accessible surface area (backbone atoms only — not comparable to full-atom values): 15772 Å² total; per-residue (Å²): 135,86,79,78,86,70,88,67,73,49,58,68,71,63,34,46,53,50,49,52,50,54,51,60,78,37,46,74,41,49,73,58,48,46,50,47,77,43,79,61,89,52,33,36,31,40,38,38,36,23,66,44,48,32,52,48,52,53,49,44,58,74,38,28,62,70,83,54,54,49,69,42,44,66,52,56,50,50,52,49,42,39,60,68,33,68,73,40,96,84,63,82,71,43,56,35,93,82,70,47,75,47,84,60,70,65,66,79,55,57,84,49,61,49,46,46,71,72,51,54,45,83,50,39,35,56,60,40,62,79,43,43,66,58,54,59,74,38,48,91,80,37,64,42,40,38,43,36,32,35,32,64,59,80,80,56,88,95,48,87,85,84,61,63,50,30,30,46,35,38,35,39,35,38,32,67,46,39,54,75,56,56,38,78,80,27,51,66,59,47,17,54,48,47,21,51,41,43,48,50,44,49,53,48,51,52,50,50,61,51,42,76,66,58,72,55,73,56,78,65,52,56,56,53,52,52,49,51,50,50,52,51,52,50,53,50,52,52,49,56,51,50,51,54,53,49,55,53,50,51,55,53,49,53,53,49,51,54,51,48,55,51,50,51,53,51,52,54,51,53,50,53,51,52,52,51,52,52,58,56,62,75,73,112